Protein AF-A0A832ZHB4-F1 (afdb_monomer_lite)

Sequence (339 aa):
MVHEDFNKKLKKVKARSKITPSSRSKTIVVLVVFISIILISFVAYNIYQMEMTKRTQKLKEAKIAAINSIKQMFSSYPNDPYLSIYLTKIEGSDSVEKINKIVEEAASYIEFKKYKEDVINSIKNMYGEYFYESSYAQYIVYKIQKATSKEEVEEILKESNIEENIKMYYIEKIKNKIDPDKYYTIPIFKKKRLMKGIDIINYIKKLSLTELKNIIKELEPVSSNKVAIVVPASQCGKVPLKGSKVEIYNKKNTSEEPIQGVIDFSYLIVENIDYKEVTNISHILQEDSDISILNTTSYINYSLKGIPAVLYATAAGKLDYYQIIEKFGKYGEKFNKIT

pLDDT: mean 75.46, std 20.39, range [27.33, 97.94]

Foldseek 3Di:
DPPPPVVVVVVVVVVPPPPPDDPVNVVVVVVVVVVVVVVVVVVVVVVVVVVVVVQVVVLVVLLVVLLVLLCVLCVVPNPDPVSVVLNVQSVPDPHSVSSVVSSVVSNQVSVLVVVLVVVLVVLCVLLPPCCVVDPLNVVLNVQSVPDDDPVSNVVSVVPDPSQVSSLVVLLVVLLVVADQAFWWWFQDPNDTDIDGRVVVSVVSVPDGPVRSVRRVVRTGTDDDDDDDDDDDPVRDPDFDDFQDKDWAADPVDNPDGTDIDGDHDTFDDDDKDKDKDKDWDWDWDDDPHDIDIDIDIDIDIDICPPVPPDPPDDDDDDDPVVVCCVVVVCVVVPPPDDD

Radius of gyration: 57.52 Å; chains: 1; bounding box: 95×49×220 Å

Structure (mmCIF, N/CA/C/O backbone):
data_AF-A0A832ZHB4-F1
#
_entry.id   AF-A0A832ZHB4-F1
#
loop_
_atom_site.group_PDB
_atom_site.id
_atom_site.type_symbol
_atom_site.label_atom_id
_atom_site.label_alt_id
_atom_site.label_comp_id
_atom_site.label_asym_id
_atom_site.label_entity_id
_atom_site.label_seq_id
_atom_site.pdbx_PDB_ins_code
_atom_site.Cartn_x
_atom_site.Cartn_y
_atom_site.Cartn_z
_atom_site.occupancy
_atom_site.B_iso_or_equiv
_atom_site.auth_seq_id
_atom_site.auth_comp_id
_atom_site.auth_asym_id
_atom_site.auth_atom_id
_atom_site.pdbx_PDB_model_num
ATOM 1 N N . MET A 1 1 ? -14.544 -28.006 129.473 1.00 44.94 1 MET A N 1
ATOM 2 C CA . MET A 1 1 ? -15.743 -27.883 128.610 1.00 44.94 1 MET A CA 1
ATOM 3 C C . MET A 1 1 ? -15.557 -26.699 127.659 1.00 44.94 1 MET A C 1
ATOM 5 O O . MET A 1 1 ? -15.931 -25.596 128.014 1.00 44.94 1 MET A O 1
ATOM 9 N N . VAL A 1 2 ? -14.896 -26.877 126.505 1.00 46.50 2 VAL A N 1
ATOM 10 C CA . VAL A 1 2 ? -14.587 -25.766 125.561 1.00 46.50 2 VAL A CA 1
ATOM 11 C C . VAL A 1 2 ? -14.953 -26.104 124.098 1.00 46.50 2 VAL A C 1
ATOM 13 O O . VAL A 1 2 ? -14.858 -25.256 123.220 1.00 46.50 2 VAL A O 1
ATOM 16 N N . HIS A 1 3 ? -15.469 -27.305 123.803 1.00 48.78 3 HIS A N 1
ATOM 17 C CA . HIS A 1 3 ? -15.676 -27.746 122.412 1.00 48.78 3 HIS A CA 1
ATOM 18 C C . HIS A 1 3 ? -17.109 -27.672 121.851 1.00 48.78 3 HIS A C 1
ATOM 20 O O . HIS A 1 3 ? -17.272 -27.800 120.638 1.00 48.78 3 HIS A O 1
ATOM 26 N N . GLU A 1 4 ? -18.147 -27.413 122.653 1.00 49.19 4 GLU A N 1
ATOM 27 C CA . GLU A 1 4 ? -19.531 -27.416 122.135 1.00 49.19 4 GLU A CA 1
ATOM 28 C C . GLU A 1 4 ? -20.014 -26.071 121.567 1.00 49.19 4 GLU A C 1
ATOM 30 O O . GLU A 1 4 ? -20.884 -26.052 120.692 1.00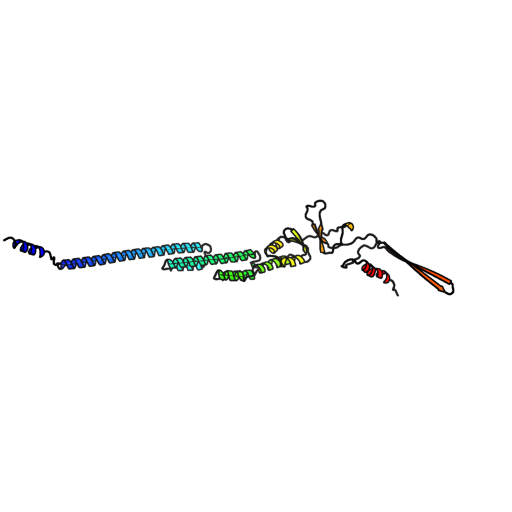 49.19 4 GLU A O 1
ATOM 35 N N . ASP A 1 5 ? -19.432 -24.944 121.986 1.00 50.88 5 ASP A N 1
ATOM 36 C CA . ASP A 1 5 ? -20.006 -23.626 121.677 1.00 50.88 5 ASP A CA 1
ATOM 37 C C . ASP A 1 5 ? -19.527 -23.039 120.329 1.00 50.88 5 ASP A C 1
ATOM 39 O O . ASP A 1 5 ? -20.240 -22.290 119.653 1.00 50.88 5 ASP A O 1
ATOM 43 N N . PHE A 1 6 ? -18.354 -23.467 119.843 1.00 50.75 6 PHE A N 1
ATOM 44 C CA . PHE A 1 6 ? -17.845 -23.062 118.523 1.00 50.75 6 PHE A CA 1
ATOM 45 C C . PHE A 1 6 ? -18.578 -23.754 117.363 1.00 50.75 6 PHE A C 1
ATOM 47 O O . PHE A 1 6 ? -18.849 -23.136 116.329 1.00 50.75 6 PHE A O 1
ATOM 54 N N . ASN A 1 7 ? -18.973 -25.019 117.537 1.00 51.22 7 ASN A N 1
ATOM 55 C CA . ASN A 1 7 ? -19.583 -25.809 116.464 1.00 51.22 7 ASN A CA 1
ATOM 56 C C . ASN A 1 7 ? -21.047 -25.401 116.187 1.00 51.22 7 ASN A C 1
ATOM 58 O O . ASN A 1 7 ? -21.509 -25.449 115.042 1.00 51.22 7 ASN A O 1
ATOM 62 N N . LYS A 1 8 ? -21.774 -24.910 117.204 1.00 52.22 8 LYS A N 1
ATOM 63 C CA . LYS A 1 8 ? -23.133 -24.358 117.035 1.00 52.22 8 LYS A CA 1
ATOM 64 C C . LYS A 1 8 ? -23.143 -22.973 116.374 1.00 52.22 8 LYS A C 1
ATOM 66 O O . LYS A 1 8 ? -24.061 -22.689 115.602 1.00 52.22 8 LYS A O 1
ATOM 71 N N . LYS A 1 9 ? -22.121 -22.135 116.594 1.00 51.62 9 LYS A N 1
ATOM 72 C CA . LYS A 1 9 ? -21.986 -20.830 115.916 1.00 51.62 9 LYS A CA 1
ATOM 73 C C . LYS A 1 9 ? -21.582 -20.972 114.443 1.00 51.62 9 LYS A C 1
ATOM 75 O O . LYS A 1 9 ? -22.174 -20.308 113.595 1.00 51.62 9 LYS A O 1
ATOM 80 N N . LEU A 1 10 ? -20.690 -21.905 114.103 1.00 48.84 10 LEU A N 1
ATOM 81 C CA . LEU A 1 10 ? -20.282 -22.150 112.709 1.00 48.84 10 LEU A CA 1
ATOM 82 C C . LEU A 1 10 ? -21.401 -22.745 111.835 1.00 48.84 10 LEU A C 1
ATOM 84 O O . LEU A 1 10 ? -21.561 -22.331 110.683 1.00 48.84 10 LEU A O 1
ATOM 88 N N . LYS A 1 11 ? -22.245 -23.638 112.378 1.00 48.44 11 LYS A N 1
ATOM 89 C CA . LYS A 1 11 ? -23.427 -24.143 111.648 1.00 48.44 11 LYS A CA 1
ATOM 90 C C . LYS A 1 11 ? -24.483 -23.062 111.385 1.00 48.44 11 LYS A C 1
ATOM 92 O O . LYS A 1 11 ? -25.165 -23.129 110.365 1.00 48.44 11 LYS A O 1
ATOM 97 N N . LYS A 1 12 ? -24.597 -22.038 112.242 1.00 48.50 12 LYS A N 1
ATOM 98 C CA . LYS A 1 12 ? -25.553 -20.929 112.052 1.00 48.50 12 LYS A CA 1
ATOM 99 C C . LYS A 1 12 ? -25.107 -19.901 111.008 1.00 48.50 12 LYS A C 1
ATOM 101 O O . LYS A 1 12 ? -25.965 -19.297 110.370 1.00 48.50 12 LYS A O 1
ATOM 106 N N . VAL A 1 13 ? -23.800 -19.729 110.797 1.00 49.59 13 VAL A N 1
ATOM 107 C CA . VAL A 1 13 ? -23.274 -18.775 109.803 1.00 49.59 13 VAL A CA 1
ATOM 108 C C . VAL A 1 13 ? -23.238 -19.384 108.394 1.00 49.59 13 VAL A C 1
ATOM 110 O O . VAL A 1 13 ? -23.585 -18.704 107.433 1.00 49.59 13 VAL A O 1
ATOM 113 N N . LYS A 1 14 ? -22.947 -20.687 108.248 1.00 41.47 14 LYS A N 1
ATOM 114 C CA . LYS A 1 14 ? -22.967 -21.364 106.931 1.00 41.47 14 LYS A CA 1
ATOM 115 C C . LYS A 1 14 ? -24.370 -21.611 106.357 1.00 41.47 14 LYS A C 1
ATOM 117 O O . LYS A 1 14 ? -24.503 -21.809 105.154 1.00 41.47 14 LYS A O 1
ATOM 122 N N . ALA A 1 15 ? -25.417 -21.590 107.182 1.00 44.38 15 ALA A N 1
ATOM 123 C CA . ALA A 1 15 ? -26.790 -21.859 106.743 1.00 44.38 15 ALA A CA 1
ATOM 124 C C . ALA A 1 15 ? -27.561 -20.614 106.250 1.00 44.38 15 ALA A C 1
ATOM 126 O O . ALA A 1 15 ? -28.705 -20.747 105.823 1.00 44.38 15 ALA A O 1
ATOM 127 N N . ARG A 1 16 ? -26.971 -19.408 106.301 1.00 44.12 16 ARG A N 1
ATOM 128 C CA . ARG A 1 16 ? -27.689 -18.139 106.061 1.00 44.12 16 ARG A CA 1
ATOM 129 C C . ARG A 1 16 ? -27.349 -17.392 104.766 1.00 44.12 16 ARG A C 1
ATOM 131 O O . ARG A 1 16 ? -27.753 -16.244 104.628 1.00 44.12 16 ARG A O 1
ATOM 138 N N . SER A 1 17 ? -26.685 -18.022 103.797 1.00 43.88 17 SER A N 1
ATOM 139 C CA . SER A 1 17 ? -26.396 -17.389 102.494 1.00 43.88 17 SER A CA 1
ATOM 140 C C . SER A 1 17 ? -26.949 -18.126 101.271 1.00 43.88 17 SER A C 1
ATOM 142 O O . SER A 1 17 ? -26.559 -17.824 100.145 1.00 43.88 17 SER A O 1
ATOM 144 N N . LYS A 1 18 ? -27.916 -19.039 101.436 1.00 43.22 18 LYS A N 1
ATOM 145 C CA . LYS A 1 18 ? -28.774 -19.413 100.303 1.00 43.22 18 LYS A CA 1
ATOM 146 C C . LYS A 1 18 ? -29.799 -18.303 100.100 1.00 43.22 18 LYS A C 1
ATOM 148 O O . LYS A 1 18 ? -30.892 -18.348 100.652 1.00 43.22 18 LYS A O 1
ATOM 153 N N . ILE A 1 19 ? -29.414 -17.295 99.319 1.00 47.56 19 ILE A N 1
ATOM 154 C CA . ILE A 1 19 ? -30.358 -16.374 98.688 1.00 47.56 19 ILE A CA 1
ATOM 155 C C . ILE A 1 19 ? -31.202 -17.232 97.747 1.00 47.56 19 ILE A C 1
ATOM 157 O O . ILE A 1 19 ? -30.804 -17.546 96.627 1.00 47.56 19 ILE A O 1
ATOM 161 N N . THR A 1 20 ? -32.353 -17.685 98.230 1.00 43.75 20 THR A N 1
ATOM 162 C CA . THR A 1 20 ? -33.414 -18.177 97.363 1.00 43.75 20 THR A CA 1
ATOM 163 C C . THR A 1 20 ? -33.838 -16.994 96.498 1.00 43.75 20 THR A C 1
ATOM 165 O O . THR A 1 20 ? -34.225 -15.960 97.052 1.00 43.75 20 THR A O 1
ATOM 168 N N . PRO A 1 21 ? -33.742 -17.088 95.160 1.00 42.91 21 PRO A N 1
ATOM 169 C CA . PRO A 1 21 ? -34.181 -16.013 94.295 1.00 42.91 21 PRO A CA 1
ATOM 170 C C . PRO A 1 21 ? -35.679 -15.839 94.526 1.00 42.91 21 PRO A C 1
ATOM 172 O O . PRO A 1 21 ? -36.474 -16.725 94.209 1.00 42.91 21 PRO A O 1
ATOM 175 N N . SER A 1 22 ? -36.053 -14.707 95.122 1.00 48.81 22 SER A N 1
ATOM 176 C CA . SER A 1 22 ? -37.422 -14.204 95.086 1.00 48.81 22 SER A CA 1
ATOM 177 C C . SER A 1 22 ? -37.925 -14.314 93.645 1.00 48.81 22 SER A C 1
ATOM 179 O O . SER A 1 22 ? -37.167 -14.064 92.707 1.00 48.81 22 SER A O 1
ATOM 181 N N . SER A 1 23 ? -39.188 -14.684 93.436 1.00 52.44 23 SER A N 1
ATOM 182 C CA . SER A 1 23 ? -39.789 -14.782 92.098 1.00 52.44 23 SER A CA 1
ATOM 183 C C . SER A 1 23 ? -39.602 -13.507 91.255 1.00 52.44 23 SER A C 1
ATOM 185 O O . SER A 1 23 ? -39.594 -13.610 90.030 1.00 52.44 23 SER A O 1
ATOM 187 N N . ARG A 1 24 ? -39.343 -12.348 91.895 1.00 52.75 24 ARG A N 1
ATOM 188 C CA . ARG A 1 24 ? -38.903 -11.081 91.276 1.00 52.75 24 ARG A CA 1
ATOM 189 C C . ARG A 1 24 ? -37.505 -11.119 90.638 1.00 52.75 24 ARG A C 1
ATOM 191 O O . ARG A 1 24 ? -37.299 -10.458 89.629 1.00 52.75 24 ARG A O 1
ATOM 198 N N . SER A 1 25 ? -36.527 -11.856 91.173 1.00 56.56 25 SER A N 1
ATOM 199 C CA . SER A 1 25 ? -35.156 -11.860 90.628 1.00 56.56 25 SER A CA 1
ATOM 200 C C . SER A 1 25 ? -35.030 -12.716 89.366 1.00 56.56 25 SER A C 1
ATOM 202 O O . SER A 1 25 ? -34.275 -12.357 88.469 1.00 56.56 25 SER A O 1
ATOM 204 N N . LYS A 1 26 ? -35.807 -13.804 89.245 1.00 58.22 26 LYS A N 1
ATOM 205 C CA . LYS A 1 26 ? -35.902 -14.573 87.990 1.00 58.22 26 LYS A CA 1
ATOM 206 C C . LYS A 1 26 ? -36.555 -13.752 86.877 1.00 58.22 26 LYS A C 1
ATOM 208 O O . LYS A 1 26 ? -36.085 -13.804 85.748 1.00 58.22 26 LYS A O 1
ATOM 213 N N . THR A 1 27 ? -37.582 -12.961 87.195 1.00 64.12 27 THR A N 1
ATOM 214 C CA . THR A 1 27 ? -38.208 -12.041 86.228 1.00 64.12 27 THR A CA 1
ATOM 215 C C . THR A 1 27 ? -37.242 -10.942 85.799 1.00 64.12 27 THR A C 1
ATOM 217 O O . THR A 1 27 ? -37.131 -10.691 84.608 1.00 64.12 27 THR A O 1
ATOM 220 N N . ILE A 1 28 ? -36.486 -10.346 86.728 1.00 71.31 28 ILE A N 1
ATOM 221 C CA . ILE A 1 28 ? -35.466 -9.333 86.403 1.00 71.31 28 ILE A CA 1
ATOM 222 C C . ILE A 1 28 ? -34.360 -9.919 85.514 1.00 71.31 28 ILE A C 1
ATOM 224 O O . ILE A 1 28 ? -33.991 -9.295 84.527 1.00 71.31 28 ILE A O 1
ATOM 228 N N . VAL A 1 29 ? -33.863 -11.126 85.804 1.00 73.31 29 VAL A N 1
ATOM 229 C CA . VAL A 1 29 ? -32.831 -11.778 84.976 1.00 73.31 29 VAL A CA 1
ATOM 230 C C . VAL A 1 29 ? -33.350 -12.079 83.567 1.00 73.31 29 VAL A C 1
ATOM 232 O O . VAL A 1 29 ? -32.659 -11.780 82.597 1.00 73.31 29 VAL A O 1
ATOM 235 N N . VAL A 1 30 ? -34.573 -12.601 83.430 1.00 75.88 30 VAL A N 1
ATOM 236 C CA . VAL A 1 30 ? -35.198 -12.834 82.114 1.00 75.88 30 VAL A CA 1
ATOM 237 C C . VAL A 1 30 ? -35.376 -11.521 81.349 1.00 75.88 30 VAL A C 1
ATOM 239 O O . VAL A 1 30 ? -35.093 -11.471 80.159 1.00 75.88 30 VAL A O 1
ATOM 242 N N . LEU A 1 31 ? -35.777 -10.446 82.029 1.00 77.88 31 LEU A N 1
ATOM 243 C CA . LEU A 1 31 ? -35.992 -9.130 81.428 1.00 77.88 31 LEU A CA 1
ATOM 244 C C . LEU A 1 31 ? -34.667 -8.488 80.976 1.00 77.88 31 LEU A C 1
ATOM 246 O O . LEU A 1 31 ? -34.602 -7.932 79.886 1.00 77.88 31 LEU A O 1
ATOM 250 N N . VAL A 1 32 ? -33.586 -8.649 81.746 1.00 78.75 32 VAL A N 1
ATOM 251 C CA . VAL A 1 32 ? -32.230 -8.217 81.357 1.00 78.75 32 VAL A CA 1
ATOM 252 C C . VAL A 1 32 ? -31.713 -9.004 80.150 1.00 78.75 32 VAL A C 1
ATOM 254 O O . VAL A 1 32 ? -31.146 -8.402 79.242 1.00 78.75 32 VAL A O 1
ATOM 257 N N . VAL A 1 33 ? -31.942 -10.322 80.099 1.00 77.88 33 VAL A N 1
ATOM 258 C CA . VAL A 1 33 ? -31.592 -11.159 78.936 1.00 77.88 33 VAL A CA 1
ATOM 259 C C . VAL A 1 33 ? -32.413 -10.770 77.702 1.00 77.88 33 VAL A C 1
ATOM 261 O O . VAL A 1 33 ? -31.893 -10.720 76.593 1.00 77.88 33 VAL A O 1
ATOM 264 N N . PHE A 1 34 ? -33.691 -10.439 77.878 1.00 81.00 34 PHE A N 1
ATOM 265 C CA . PHE A 1 34 ? -34.544 -9.989 76.780 1.00 81.00 34 PHE A CA 1
ATOM 266 C C . PHE A 1 34 ? -34.086 -8.628 76.231 1.00 81.00 34 PHE A C 1
ATOM 268 O O . PHE A 1 34 ? -33.955 -8.454 75.021 1.00 81.00 34 PHE A O 1
ATOM 275 N N . ILE A 1 35 ? -33.758 -7.681 77.118 1.00 80.44 35 ILE A N 1
ATOM 276 C CA . ILE A 1 35 ? -33.207 -6.369 76.750 1.00 80.44 35 ILE A CA 1
ATOM 277 C C . ILE A 1 35 ? -31.852 -6.513 76.047 1.00 80.44 35 ILE A C 1
ATOM 279 O O . ILE A 1 35 ? -31.606 -5.820 75.060 1.00 80.44 35 ILE A O 1
ATOM 283 N N . SER A 1 36 ? -30.977 -7.412 76.506 1.00 76.25 36 SER A N 1
ATOM 284 C CA . SER A 1 36 ? -29.672 -7.617 75.871 1.00 76.25 36 SER A CA 1
ATOM 285 C C . SER A 1 36 ? -29.792 -8.245 74.479 1.00 76.25 36 SER A C 1
ATOM 287 O O . SER A 1 36 ? -29.095 -7.804 73.568 1.00 76.25 36 SER A O 1
ATOM 289 N N . ILE A 1 37 ? -30.722 -9.182 74.262 1.00 81.81 37 ILE A N 1
ATOM 290 C CA . ILE A 1 37 ? -31.016 -9.732 72.925 1.00 81.81 37 ILE A CA 1
ATOM 291 C C . ILE A 1 37 ? -31.550 -8.642 71.983 1.00 81.81 37 ILE A C 1
ATOM 293 O O . ILE A 1 37 ? -31.124 -8.570 70.827 1.00 81.81 37 ILE A O 1
ATOM 297 N N . ILE A 1 38 ? -32.436 -7.763 72.466 1.00 82.31 38 ILE A N 1
ATOM 298 C CA . ILE A 1 38 ? -32.952 -6.627 71.684 1.00 82.31 38 ILE A CA 1
ATOM 299 C C . ILE A 1 38 ? -31.817 -5.661 71.316 1.00 82.31 38 ILE A C 1
ATOM 301 O O . ILE A 1 38 ? -31.712 -5.259 70.159 1.00 82.31 38 ILE A O 1
ATOM 305 N N . LEU A 1 39 ? -30.930 -5.331 72.262 1.00 79.00 39 LEU A N 1
ATOM 306 C CA . LEU A 1 39 ? -29.769 -4.465 72.022 1.00 79.00 39 LEU A CA 1
ATOM 307 C C . LEU A 1 39 ? -28.797 -5.065 71.001 1.00 79.00 39 LEU A C 1
ATOM 309 O O . LEU A 1 39 ? -28.375 -4.364 70.084 1.00 79.00 39 LEU A O 1
ATOM 313 N N . ILE A 1 40 ? -28.474 -6.356 71.113 1.00 81.81 40 ILE A N 1
ATOM 314 C CA . ILE A 1 40 ? -27.601 -7.051 70.154 1.00 81.81 40 ILE A CA 1
ATOM 315 C C . ILE A 1 40 ? -28.241 -7.061 68.761 1.00 81.81 40 ILE A C 1
ATOM 317 O O . ILE A 1 40 ? -27.568 -6.761 67.777 1.00 81.81 40 ILE A O 1
ATOM 321 N N . SER A 1 41 ? -29.546 -7.334 68.676 1.00 80.31 41 SER A N 1
ATOM 322 C CA . SER A 1 41 ? -30.292 -7.327 67.410 1.00 80.31 41 SER A CA 1
ATOM 323 C C . SER A 1 41 ? -30.328 -5.932 66.776 1.00 80.31 41 SER A C 1
ATOM 325 O O . SER A 1 41 ? -30.154 -5.797 65.568 1.00 80.31 41 SER A O 1
ATOM 327 N N . PHE A 1 42 ? -30.486 -4.881 67.585 1.00 83.44 42 PHE A N 1
ATOM 328 C CA . PHE A 1 42 ? -30.461 -3.489 67.133 1.00 83.44 42 PHE A CA 1
ATOM 329 C C . PHE A 1 42 ? -29.074 -3.058 66.633 1.00 83.44 42 PHE A C 1
ATOM 331 O O . PHE A 1 42 ? -28.961 -2.427 65.582 1.00 83.44 42 PHE A O 1
ATOM 338 N N . VAL A 1 43 ? -28.004 -3.427 67.345 1.00 82.81 43 VAL A N 1
ATOM 339 C CA . VAL A 1 43 ? -26.621 -3.161 66.914 1.00 82.81 43 VAL A CA 1
ATOM 340 C C . VAL A 1 43 ? -26.306 -3.918 65.622 1.00 82.81 43 VAL A C 1
ATOM 342 O O . VAL A 1 43 ? -25.786 -3.316 64.684 1.00 82.81 43 VAL A O 1
ATOM 345 N N . ALA A 1 44 ? -26.682 -5.197 65.526 1.00 80.25 44 ALA A N 1
ATOM 346 C CA . ALA A 1 44 ? -26.510 -5.995 64.313 1.00 80.25 44 ALA A CA 1
ATOM 347 C C . ALA A 1 44 ? -27.270 -5.398 63.115 1.00 80.25 44 ALA A C 1
ATOM 349 O O . ALA A 1 44 ? -26.707 -5.282 62.027 1.00 80.25 44 ALA A O 1
ATOM 350 N N . TYR A 1 45 ? -28.512 -4.947 63.319 1.00 83.88 45 TYR A N 1
ATOM 351 C CA . TYR A 1 45 ? -29.307 -4.274 62.290 1.00 83.88 45 TYR A CA 1
ATOM 352 C C . TYR A 1 45 ? -28.666 -2.960 61.820 1.00 83.88 45 TYR A C 1
ATOM 354 O O . TYR A 1 45 ? -28.571 -2.723 60.618 1.00 83.88 45 TYR A O 1
ATOM 362 N N . ASN A 1 46 ? -28.167 -2.126 62.738 1.00 83.81 46 ASN A N 1
ATOM 363 C CA . ASN A 1 46 ? -27.498 -0.871 62.378 1.00 83.81 46 ASN A CA 1
ATOM 364 C C . ASN A 1 46 ? -26.175 -1.095 61.635 1.00 83.81 46 ASN A C 1
ATOM 366 O O . ASN A 1 46 ? -25.883 -0.367 60.687 1.00 83.81 46 ASN A O 1
ATOM 370 N N . ILE A 1 47 ? -25.389 -2.105 62.022 1.00 82.19 47 ILE A N 1
ATOM 371 C CA . ILE A 1 47 ? -24.162 -2.484 61.304 1.00 82.19 47 ILE A CA 1
ATOM 372 C C . ILE A 1 47 ? -24.505 -2.962 59.888 1.00 82.19 47 ILE A C 1
ATOM 374 O O . ILE A 1 47 ? -23.897 -2.493 58.926 1.00 82.19 47 ILE A O 1
ATOM 378 N N . TYR A 1 48 ? -25.515 -3.828 59.750 1.00 85.06 48 TYR A N 1
ATOM 379 C CA . TYR A 1 48 ? -26.002 -4.299 58.453 1.00 85.06 48 TYR A CA 1
ATOM 380 C C . TYR A 1 48 ? -26.476 -3.142 57.564 1.00 85.06 48 TYR A C 1
ATOM 382 O O . TYR A 1 48 ? -26.065 -3.044 56.408 1.00 85.06 48 TYR A O 1
ATOM 390 N N . GLN A 1 49 ? -27.281 -2.227 58.111 1.00 79.81 49 GLN A N 1
ATOM 391 C CA . GLN A 1 49 ? -27.747 -1.049 57.383 1.00 79.81 49 GLN A CA 1
ATOM 392 C C . GLN A 1 49 ? -26.578 -0.167 56.952 1.00 79.81 49 GLN A C 1
ATOM 394 O O . GLN A 1 49 ? -26.482 0.161 55.776 1.00 79.81 49 GLN A O 1
ATOM 399 N N . MET A 1 50 ? -25.634 0.141 57.848 1.00 80.88 50 MET A N 1
ATOM 400 C CA . MET A 1 50 ? -24.447 0.934 57.513 1.00 80.88 50 MET A CA 1
ATOM 401 C C . MET A 1 50 ? -23.629 0.303 56.376 1.00 80.88 50 MET A C 1
ATOM 403 O O . MET A 1 50 ? -23.129 1.014 55.499 1.00 80.88 50 MET A O 1
ATOM 407 N N . GLU A 1 51 ? -23.480 -1.022 56.365 1.00 82.00 51 GLU A N 1
ATOM 408 C CA . GLU A 1 51 ? -22.775 -1.722 55.294 1.00 82.00 51 GLU A CA 1
ATOM 409 C C . GLU A 1 51 ? -23.551 -1.691 53.968 1.00 82.00 51 GLU A C 1
ATOM 411 O O . GLU A 1 51 ? -22.953 -1.445 52.917 1.00 82.00 51 GLU A O 1
ATOM 416 N N . MET A 1 52 ? -24.877 -1.835 54.007 1.00 80.50 52 MET A N 1
ATOM 417 C CA . MET A 1 52 ? -25.738 -1.702 52.828 1.00 80.50 52 MET A CA 1
ATOM 418 C C . MET A 1 52 ? -25.704 -0.284 52.243 1.00 80.50 52 MET A C 1
ATOM 420 O O . MET A 1 52 ? -25.592 -0.131 51.022 1.00 80.50 52 MET A O 1
ATOM 424 N N . THR A 1 53 ? -25.704 0.761 53.076 1.00 82.25 53 THR A N 1
ATOM 425 C CA . THR A 1 53 ? -25.568 2.151 52.609 1.00 82.25 53 THR A CA 1
ATOM 426 C C . THR A 1 53 ? -24.208 2.378 51.956 1.00 82.25 53 THR A C 1
ATOM 428 O O . THR A 1 53 ? -24.143 2.935 50.860 1.00 82.25 53 THR A O 1
ATOM 431 N N . LYS A 1 54 ? -23.120 1.876 52.566 1.00 85.56 54 LYS A N 1
ATOM 432 C CA . LYS A 1 54 ? -21.765 1.947 51.990 1.00 85.56 54 LYS A CA 1
ATOM 433 C C . LYS A 1 54 ? -21.675 1.230 50.643 1.00 85.56 54 LYS A C 1
ATOM 435 O O . LYS A 1 54 ? -21.098 1.778 49.709 1.00 85.56 54 LYS A O 1
ATOM 440 N N . ARG A 1 55 ? -22.244 0.026 50.518 1.00 82.19 55 ARG A N 1
ATOM 441 C CA . ARG A 1 55 ? -22.276 -0.727 49.249 1.00 82.19 55 ARG A CA 1
ATOM 442 C C . ARG A 1 55 ? -23.059 0.017 48.171 1.00 82.19 55 ARG A C 1
ATOM 444 O O . ARG A 1 55 ? -22.575 0.157 47.052 1.00 82.19 55 ARG A O 1
ATOM 451 N N . THR A 1 56 ? -24.222 0.558 48.526 1.00 86.56 56 THR A N 1
ATOM 452 C CA . THR A 1 56 ? -25.060 1.347 47.612 1.00 86.56 56 THR A CA 1
ATOM 453 C C . THR A 1 56 ? -24.339 2.607 47.137 1.00 86.56 56 THR A C 1
ATOM 455 O O . THR A 1 56 ? -24.389 2.946 45.956 1.00 86.56 56 THR A O 1
ATOM 458 N N . GLN A 1 57 ? -23.635 3.294 48.039 1.00 89.25 57 GLN A N 1
ATOM 459 C CA . GLN A 1 57 ? -22.862 4.482 47.698 1.00 89.25 57 GLN A CA 1
ATOM 460 C C . GLN A 1 57 ? -21.666 4.152 46.799 1.00 89.25 57 GLN A C 1
ATOM 462 O O . GLN A 1 57 ? -21.516 4.782 45.755 1.00 89.25 57 GLN A O 1
ATOM 467 N N . LYS A 1 58 ? -20.896 3.104 47.121 1.00 90.62 58 LYS A N 1
ATOM 468 C CA . LYS A 1 58 ? -19.811 2.611 46.256 1.00 90.62 58 LYS A CA 1
ATOM 469 C C . LYS A 1 58 ? -20.303 2.269 44.851 1.00 90.62 58 LYS A C 1
ATOM 471 O O . LYS A 1 58 ? -19.649 2.619 43.876 1.00 90.62 58 LYS A O 1
ATOM 476 N N . LEU A 1 59 ? -21.462 1.618 44.734 1.00 91.69 59 LEU A N 1
ATOM 477 C CA . LEU A 1 59 ? -22.053 1.298 43.435 1.00 91.69 59 LEU A CA 1
ATOM 478 C C . LEU A 1 59 ? -22.432 2.567 42.656 1.00 91.69 59 LEU A C 1
ATOM 480 O O . LEU A 1 59 ? -22.164 2.647 41.461 1.00 91.69 59 LEU A O 1
ATOM 484 N N . LYS A 1 60 ? -23.022 3.574 43.315 1.00 92.75 60 LYS A N 1
ATOM 485 C CA . LYS A 1 60 ? -23.350 4.865 42.682 1.00 92.75 60 LYS A CA 1
ATOM 486 C C . LYS A 1 60 ? -22.101 5.595 42.185 1.00 92.75 60 LYS A C 1
ATOM 488 O O . LYS A 1 60 ? -22.085 6.056 41.047 1.00 92.75 60 LYS A O 1
ATOM 493 N N . GLU A 1 61 ? -21.061 5.670 43.009 1.00 93.75 61 GLU A N 1
ATOM 494 C CA . GLU A 1 61 ? -19.782 6.290 42.645 1.00 93.75 61 GLU A CA 1
ATOM 495 C C . GLU A 1 61 ? -19.121 5.550 41.473 1.00 93.75 61 GLU A C 1
ATOM 497 O O . GLU A 1 61 ? -18.708 6.185 40.502 1.00 93.75 61 GLU A O 1
ATOM 502 N N . ALA A 1 62 ? -19.118 4.211 41.501 1.00 93.75 62 ALA A N 1
ATOM 503 C CA . ALA A 1 62 ? -18.614 3.384 40.407 1.00 93.75 62 ALA A CA 1
ATOM 504 C C . ALA A 1 62 ? -19.377 3.625 39.094 1.00 93.75 62 ALA A C 1
ATOM 506 O O . ALA A 1 62 ? -18.751 3.743 38.043 1.00 93.75 62 ALA A O 1
ATOM 507 N N . LYS A 1 63 ? -20.711 3.766 39.138 1.00 96.38 63 LYS A N 1
ATOM 508 C CA . LYS A 1 63 ? -21.518 4.100 37.951 1.00 96.38 63 LYS A CA 1
ATOM 509 C C . LYS A 1 63 ? -21.133 5.453 37.359 1.00 96.38 63 LYS A C 1
ATOM 511 O O . LYS A 1 63 ? -20.925 5.541 36.154 1.00 96.38 63 LYS A O 1
ATOM 516 N N . ILE A 1 64 ? -21.009 6.494 38.186 1.00 95.38 64 ILE A N 1
ATOM 517 C CA . ILE A 1 64 ? -20.639 7.843 37.722 1.00 95.38 64 ILE A CA 1
ATOM 518 C C . ILE A 1 64 ? -19.243 7.828 37.089 1.00 95.38 64 ILE A C 1
ATOM 520 O O . ILE A 1 64 ? -19.058 8.348 35.987 1.00 95.38 64 ILE A O 1
ATOM 524 N N . ALA A 1 65 ? -18.272 7.200 37.757 1.00 95.50 65 ALA A N 1
ATOM 525 C CA . ALA A 1 65 ? -16.910 7.079 37.248 1.00 95.50 65 ALA A CA 1
ATOM 526 C C . ALA A 1 65 ? -16.865 6.311 35.918 1.00 95.50 65 ALA A C 1
ATOM 528 O O . ALA A 1 65 ? -16.243 6.773 34.961 1.00 95.50 65 ALA A O 1
ATOM 529 N N . ALA A 1 66 ? -17.575 5.184 35.825 1.00 95.75 66 ALA A N 1
ATOM 530 C CA . ALA A 1 66 ? -17.653 4.384 34.609 1.00 95.75 66 ALA A CA 1
ATOM 531 C C . ALA A 1 66 ? -18.326 5.142 33.457 1.00 95.75 66 ALA A C 1
ATOM 533 O O . ALA A 1 66 ? -17.795 5.148 32.352 1.00 95.75 66 ALA A O 1
ATOM 534 N N . ILE A 1 67 ? -19.435 5.847 33.705 1.00 96.31 67 ILE A N 1
ATOM 535 C CA . ILE A 1 67 ? -20.108 6.682 32.695 1.00 96.31 67 ILE A CA 1
ATOM 536 C C . ILE A 1 67 ? -19.156 7.748 32.144 1.00 96.31 67 ILE A C 1
ATOM 538 O O . ILE A 1 67 ? -19.079 7.935 30.929 1.00 96.31 67 ILE A O 1
ATOM 542 N N . ASN A 1 68 ? -18.421 8.439 33.018 1.00 96.19 68 ASN A N 1
ATOM 543 C CA . ASN A 1 68 ? -17.457 9.453 32.593 1.00 96.19 68 ASN A CA 1
ATOM 544 C C . ASN A 1 68 ? -16.309 8.835 31.784 1.00 96.19 68 ASN A C 1
ATOM 546 O O . ASN A 1 68 ? -15.942 9.375 30.743 1.00 96.19 68 ASN A O 1
ATOM 550 N N . SER A 1 69 ? -15.805 7.677 32.217 1.00 95.62 69 SER A N 1
ATOM 551 C CA . SER A 1 69 ? -14.770 6.921 31.506 1.00 95.62 69 SER A CA 1
ATOM 552 C C . SER A 1 69 ? -15.231 6.498 30.105 1.00 95.62 69 SER A C 1
ATOM 554 O O . SER A 1 69 ? -14.553 6.786 29.122 1.00 95.62 69 SER A O 1
ATOM 556 N N . ILE A 1 70 ? -16.434 5.926 29.975 1.00 96.06 70 ILE A N 1
ATOM 557 C CA . ILE A 1 70 ? -17.029 5.562 28.679 1.00 96.06 70 ILE A CA 1
ATOM 558 C C . ILE A 1 70 ? -17.176 6.790 27.776 1.00 96.06 70 ILE A C 1
ATOM 560 O O . ILE A 1 70 ? -16.756 6.760 26.622 1.00 96.06 70 ILE A O 1
ATOM 564 N N . LYS A 1 71 ? -17.715 7.903 28.287 1.00 94.75 71 LYS A N 1
ATOM 565 C CA . LYS A 1 71 ? -17.834 9.144 27.502 1.00 94.75 71 LYS A CA 1
ATOM 566 C C . LYS A 1 71 ? -16.476 9.646 27.012 1.00 94.75 71 LYS A C 1
ATOM 568 O O . LYS A 1 71 ? -16.373 10.117 25.884 1.00 94.75 71 LYS A O 1
ATOM 573 N N . GLN A 1 72 ? -15.436 9.521 27.835 1.00 95.44 72 GLN A N 1
ATOM 574 C CA . GLN A 1 72 ? -14.077 9.887 27.454 1.00 95.44 72 GLN A CA 1
ATOM 575 C C . GLN A 1 72 ? -13.511 8.954 26.371 1.00 95.44 72 GLN A C 1
ATOM 577 O O . GLN A 1 72 ? -12.956 9.446 25.389 1.00 95.44 72 GLN A O 1
ATOM 582 N N . MET A 1 73 ? -13.691 7.634 26.496 1.00 95.31 73 MET A N 1
ATOM 583 C CA . MET A 1 73 ? -13.262 6.650 25.487 1.00 95.31 73 MET A CA 1
ATOM 584 C C . MET A 1 73 ? -13.918 6.900 24.122 1.00 95.31 73 MET A C 1
ATOM 586 O O . MET A 1 73 ? -13.267 6.801 23.087 1.00 95.31 73 MET A O 1
ATOM 590 N N . PHE A 1 74 ? -15.196 7.282 24.121 1.00 96.69 74 PHE A N 1
ATOM 591 C CA . PHE A 1 74 ? -15.967 7.585 22.915 1.00 96.69 74 PHE A CA 1
ATOM 592 C C . PHE A 1 74 ? -15.837 9.042 22.448 1.00 96.69 74 PHE A C 1
ATOM 594 O O . PHE A 1 74 ? -16.526 9.440 21.513 1.00 96.69 74 PHE A O 1
ATOM 601 N N . SER A 1 75 ? -14.955 9.851 23.040 1.00 95.06 75 SER A N 1
ATOM 602 C CA . SER A 1 75 ? -14.807 11.268 22.666 1.00 95.06 75 SER A CA 1
ATOM 603 C C . SER A 1 75 ? -14.445 11.473 21.188 1.00 95.06 75 SER A C 1
ATOM 605 O O . SER A 1 75 ? -14.906 12.432 20.574 1.00 95.06 75 SER A O 1
ATOM 607 N N . SER A 1 76 ? -13.685 10.548 20.591 1.00 92.81 76 SER A N 1
ATOM 608 C CA . SER A 1 76 ? -13.380 10.538 19.151 1.00 92.81 76 SER A CA 1
ATOM 609 C C . SER A 1 76 ? -14.524 9.999 18.280 1.00 92.81 76 SER A C 1
ATOM 611 O O . SER A 1 76 ? -14.510 10.185 17.067 1.00 92.81 76 SER A O 1
ATOM 613 N N . TYR A 1 77 ? -15.530 9.363 18.887 1.00 93.88 77 TYR A N 1
ATOM 614 C CA . TYR A 1 77 ? -16.666 8.722 18.221 1.00 93.88 77 TYR A CA 1
ATOM 615 C C . TYR A 1 77 ? -18.001 9.071 18.911 1.00 93.88 77 TYR A C 1
ATOM 617 O O . TYR A 1 77 ? -18.743 8.171 19.314 1.00 93.88 77 TYR A O 1
ATOM 625 N N . PRO A 1 78 ? -18.348 10.366 19.052 1.00 90.88 78 PRO A N 1
ATOM 626 C CA . PRO A 1 78 ? -19.476 10.794 19.885 1.00 90.88 78 PRO A CA 1
ATOM 627 C C . PRO A 1 78 ? -20.842 10.307 19.376 1.00 90.88 78 PRO A C 1
ATOM 629 O O . PRO A 1 78 ? -21.782 10.193 20.156 1.00 90.88 78 PRO A O 1
ATOM 632 N N . ASN A 1 79 ? -20.945 9.995 18.081 1.00 92.69 79 ASN A N 1
ATOM 633 C CA . ASN A 1 79 ? -22.175 9.534 17.428 1.00 92.69 79 ASN A CA 1
ATOM 634 C C . ASN A 1 79 ? -22.237 8.004 17.265 1.00 92.69 79 ASN A C 1
ATOM 636 O O . ASN A 1 79 ? -23.078 7.501 16.521 1.00 92.69 79 ASN A O 1
ATOM 640 N N . ASP A 1 80 ? -21.327 7.252 17.890 1.00 93.44 80 ASP A N 1
ATOM 641 C CA . ASP A 1 80 ? -21.332 5.793 17.801 1.00 93.44 80 ASP A CA 1
ATOM 642 C C . ASP A 1 80 ? -22.537 5.199 18.561 1.00 93.44 80 ASP A C 1
ATOM 644 O O . ASP A 1 80 ? -22.718 5.499 19.745 1.00 93.44 80 ASP A O 1
ATOM 648 N N . PRO A 1 81 ? -23.357 4.337 17.933 1.00 93.25 81 PRO A N 1
ATOM 649 C CA . PRO A 1 81 ? -24.531 3.757 18.582 1.00 93.25 81 PRO A CA 1
ATOM 650 C C . PRO A 1 81 ? -24.189 2.866 19.786 1.00 93.25 81 PRO A C 1
ATOM 652 O O . PRO A 1 81 ? -25.028 2.699 20.667 1.00 93.25 81 PRO A O 1
ATOM 655 N N . TYR A 1 82 ? -22.974 2.315 19.878 1.00 94.75 82 TYR A N 1
ATOM 656 C CA . TYR A 1 82 ? -22.566 1.515 21.034 1.00 94.75 82 TYR A CA 1
ATOM 657 C C . TYR A 1 82 ? -22.350 2.354 22.295 1.00 94.75 82 TYR A C 1
ATOM 659 O O . TYR A 1 82 ? -22.456 1.810 23.395 1.00 94.75 82 TYR A O 1
ATOM 667 N N . LEU A 1 83 ? -22.127 3.668 22.171 1.00 95.94 83 LEU A N 1
ATOM 668 C CA . LEU A 1 83 ? -22.010 4.559 23.326 1.00 95.94 83 LEU A CA 1
ATOM 669 C C . LEU A 1 83 ? -23.260 4.470 24.210 1.00 95.94 83 LEU A C 1
ATOM 671 O O . LEU A 1 83 ? -23.154 4.214 25.408 1.00 95.94 83 LEU A O 1
ATOM 675 N N . SER A 1 84 ? -24.449 4.628 23.622 1.00 94.38 84 SER A N 1
ATOM 676 C CA . SER A 1 84 ? -25.707 4.557 24.374 1.00 94.38 84 SER A CA 1
ATOM 677 C C . SER A 1 84 ? -25.926 3.170 24.981 1.00 94.38 84 SER A C 1
ATOM 679 O O . SER A 1 84 ? -26.321 3.071 26.140 1.00 94.38 84 SER A O 1
ATOM 681 N N . ILE A 1 85 ? -25.576 2.104 24.252 1.00 96.12 85 ILE A N 1
ATOM 682 C CA . ILE A 1 85 ? -25.672 0.717 24.729 1.00 96.12 85 ILE A CA 1
ATOM 683 C C . ILE A 1 85 ? -24.831 0.513 25.997 1.00 96.12 85 ILE A C 1
ATOM 685 O O . ILE A 1 85 ? -25.326 -0.042 26.980 1.00 96.12 85 ILE A O 1
ATOM 689 N N . TYR A 1 86 ? -23.572 0.959 26.005 1.00 97.25 86 TYR A N 1
ATOM 690 C CA . TYR A 1 86 ? -22.700 0.819 27.174 1.00 97.25 86 TYR A CA 1
ATOM 691 C C . TYR A 1 86 ? -23.177 1.662 28.361 1.00 97.25 86 TYR A C 1
ATOM 693 O O . TYR A 1 86 ? -23.161 1.175 29.492 1.00 97.25 86 TYR A O 1
ATOM 701 N N . LEU A 1 87 ? -23.670 2.882 28.117 1.00 95.75 87 LEU A N 1
ATOM 702 C CA . LEU A 1 87 ? -24.236 3.733 29.168 1.00 95.75 87 LEU A CA 1
ATOM 703 C C . LEU A 1 87 ? -25.453 3.075 29.834 1.00 95.75 87 LEU A C 1
ATOM 705 O O . LEU A 1 87 ? -25.479 2.947 31.058 1.00 95.75 87 LEU A O 1
ATOM 709 N N . THR A 1 88 ? -26.403 2.559 29.049 1.00 96.06 88 THR A N 1
ATOM 710 C CA . THR A 1 88 ? -27.580 1.854 29.581 1.00 96.06 88 THR A CA 1
ATOM 711 C C . THR A 1 88 ? -27.193 0.585 30.348 1.00 96.06 88 THR A C 1
ATOM 713 O O . THR A 1 88 ? -27.759 0.310 31.407 1.00 96.06 88 THR A O 1
ATOM 716 N N . LYS A 1 89 ? -26.193 -0.175 29.874 1.00 96.44 89 LYS A N 1
ATOM 717 C CA . LYS A 1 89 ? -25.670 -1.348 30.600 1.00 96.44 89 LYS A CA 1
ATOM 718 C C . LYS A 1 89 ? -25.089 -0.969 31.971 1.00 96.44 89 LYS A C 1
ATOM 720 O O . LYS A 1 89 ? -25.317 -1.691 32.939 1.00 96.44 89 LYS A O 1
ATOM 725 N N . ILE A 1 90 ? -24.368 0.152 32.076 1.00 95.75 90 ILE A N 1
ATOM 726 C CA . ILE A 1 90 ? -23.814 0.638 33.354 1.00 95.75 90 ILE A CA 1
ATOM 727 C C . ILE A 1 90 ? -24.933 1.088 34.297 1.00 95.75 90 ILE A C 1
ATOM 729 O O . ILE A 1 90 ? -24.937 0.721 35.476 1.00 95.75 90 ILE A O 1
ATOM 733 N N . GLU A 1 91 ? -25.901 1.853 33.789 1.00 93.00 91 GLU A N 1
ATOM 734 C CA . GLU A 1 91 ? -27.047 2.329 34.570 1.00 93.00 91 GLU A CA 1
ATOM 735 C C . GLU A 1 91 ? -27.870 1.167 35.140 1.00 93.00 91 GLU A C 1
ATOM 737 O O . GLU A 1 91 ? -28.223 1.192 36.323 1.00 93.00 91 GLU A O 1
ATOM 742 N N . GLY A 1 92 ? -28.087 0.117 34.343 1.00 93.06 92 GLY A N 1
ATOM 743 C CA . GLY A 1 92 ? -28.796 -1.103 34.739 1.00 93.06 92 GLY A CA 1
ATOM 744 C C . GLY A 1 92 ? -27.990 -2.097 35.587 1.00 93.06 92 GLY A C 1
ATOM 745 O O . GLY A 1 92 ? -28.559 -3.080 36.053 1.00 93.06 92 GLY A O 1
ATOM 746 N N . SER A 1 93 ? -26.689 -1.875 35.810 1.00 94.31 93 SER A N 1
ATOM 747 C CA . SER A 1 93 ? -25.844 -2.817 36.558 1.00 94.31 93 SER A CA 1
ATOM 748 C C . SER A 1 93 ? -26.136 -2.814 38.067 1.00 94.31 93 SER A C 1
ATOM 750 O O . SER A 1 93 ? -26.366 -1.763 38.672 1.00 94.31 93 SER A O 1
ATOM 752 N N . ASP A 1 94 ? -26.079 -3.988 38.694 1.00 92.75 94 ASP A N 1
ATOM 753 C CA . ASP A 1 94 ? -26.311 -4.232 40.126 1.00 92.75 94 ASP A CA 1
ATOM 754 C C . ASP A 1 94 ? -25.012 -4.437 40.934 1.00 92.75 94 ASP A C 1
ATOM 756 O O . ASP A 1 94 ? -25.053 -4.453 42.164 1.00 92.75 94 ASP A O 1
ATOM 760 N N . SER A 1 95 ? -23.857 -4.559 40.270 1.00 93.38 95 SER A N 1
ATOM 761 C CA . SER A 1 95 ? -22.563 -4.819 40.913 1.00 93.38 95 SER A CA 1
ATOM 762 C C . SER A 1 95 ? -21.417 -4.031 40.271 1.00 93.38 95 SER A C 1
ATOM 764 O O . SER A 1 95 ? -21.476 -3.651 39.097 1.00 93.38 95 SER A O 1
ATOM 766 N N . VAL A 1 96 ? -20.357 -3.791 41.051 1.00 91.81 96 VAL A N 1
ATOM 767 C CA . VAL A 1 96 ? -19.141 -3.102 40.585 1.00 91.81 96 VAL A CA 1
ATOM 768 C C . VAL A 1 96 ? -18.364 -3.981 39.603 1.00 91.81 96 VAL A C 1
ATOM 770 O O . VAL A 1 96 ? -17.857 -3.481 38.607 1.00 91.81 96 VAL A O 1
ATOM 773 N N . GLU A 1 97 ? -18.331 -5.295 39.818 1.00 93.31 97 GLU A N 1
ATOM 774 C CA . GLU A 1 97 ? -17.673 -6.252 38.923 1.00 93.31 97 GLU A CA 1
ATOM 775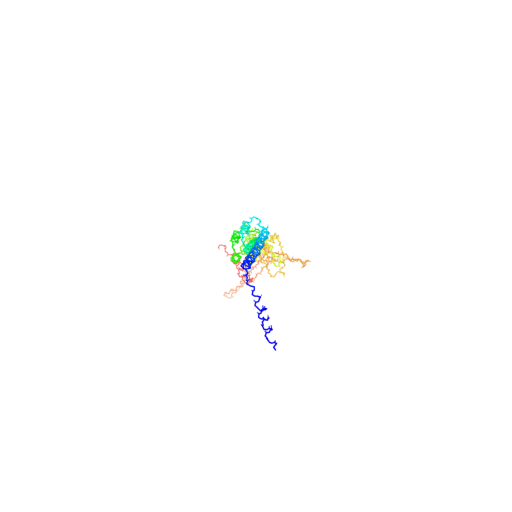 C C . GLU A 1 97 ? -18.301 -6.240 37.525 1.00 93.31 97 GLU A C 1
ATOM 777 O O . GLU A 1 97 ? -17.586 -6.204 36.524 1.00 93.31 97 GLU A O 1
ATOM 782 N N . LYS A 1 98 ? -19.639 -6.203 37.438 1.00 94.75 98 LYS A N 1
ATOM 783 C CA . LYS A 1 98 ? -20.338 -6.074 36.152 1.00 94.75 98 LYS A CA 1
ATOM 784 C C . LYS A 1 98 ? -20.040 -4.735 35.479 1.00 94.75 98 LYS A C 1
ATOM 786 O O . LYS A 1 98 ? -19.827 -4.716 34.271 1.00 94.75 98 LYS A O 1
ATOM 791 N N . ILE A 1 99 ? -19.985 -3.637 36.243 1.00 95.19 99 ILE A N 1
ATOM 792 C CA . ILE A 1 99 ? -19.603 -2.316 35.712 1.00 95.19 99 ILE A CA 1
ATOM 793 C C . ILE A 1 99 ? -18.197 -2.378 35.109 1.00 95.19 99 ILE A C 1
ATOM 795 O O . ILE A 1 99 ? -18.019 -1.959 33.970 1.00 95.19 99 ILE A O 1
ATOM 799 N N . ASN A 1 100 ? -17.225 -2.945 35.827 1.00 94.94 100 ASN A N 1
ATOM 800 C CA . ASN A 1 100 ? -15.849 -3.063 35.343 1.00 94.94 100 ASN A CA 1
ATOM 801 C C . ASN A 1 100 ? -15.772 -3.885 34.051 1.00 94.94 100 ASN A C 1
ATOM 803 O O . ASN A 1 100 ? -15.158 -3.436 33.088 1.00 94.94 100 ASN A O 1
ATOM 807 N N . LYS A 1 101 ? -16.485 -5.016 33.980 1.00 97.12 101 LYS A N 1
ATOM 808 C CA . LYS A 1 101 ? -16.556 -5.828 32.758 1.00 97.12 101 LYS A CA 1
ATOM 809 C C . LYS A 1 101 ? -17.135 -5.049 31.570 1.00 97.12 101 LYS A C 1
ATOM 811 O O . LYS A 1 101 ? -16.620 -5.144 30.463 1.00 97.12 101 LYS A O 1
ATOM 816 N N . ILE A 1 102 ? -18.181 -4.248 31.789 1.00 97.12 102 ILE A N 1
ATOM 817 C CA . ILE A 1 102 ? -18.767 -3.401 30.737 1.00 97.12 102 ILE A CA 1
ATOM 818 C C . ILE A 1 102 ? -17.754 -2.354 30.248 1.00 97.12 102 ILE A C 1
ATOM 820 O O . ILE A 1 102 ? -17.662 -2.104 29.047 1.00 97.12 102 ILE A O 1
ATOM 824 N N . VAL A 1 103 ? -16.989 -1.753 31.165 1.00 96.25 103 VAL A N 1
ATOM 825 C CA . VAL A 1 103 ? -15.933 -0.785 30.827 1.00 96.25 103 VAL A CA 1
ATOM 826 C C . VAL A 1 103 ? -14.811 -1.447 30.018 1.00 96.25 103 VAL A C 1
ATOM 828 O O . VAL A 1 103 ? -14.372 -0.879 29.022 1.00 96.25 103 VAL A O 1
ATOM 831 N N . GLU A 1 104 ? -14.387 -2.657 30.387 1.00 96.50 104 GLU A N 1
ATOM 832 C CA . GLU A 1 104 ? -13.384 -3.442 29.648 1.00 96.50 104 GLU A CA 1
ATOM 833 C C . GLU A 1 104 ? -13.862 -3.836 28.240 1.00 96.50 104 GLU A C 1
ATOM 835 O O . GLU A 1 104 ? -13.120 -3.697 27.263 1.00 96.50 104 GLU A O 1
ATOM 840 N N . GLU A 1 105 ? -15.118 -4.278 28.109 1.00 96.44 105 GLU A N 1
ATOM 841 C CA . GLU A 1 105 ? -15.743 -4.582 26.815 1.00 96.44 105 GLU A CA 1
ATOM 842 C C . GLU A 1 105 ? -15.774 -3.345 25.904 1.00 96.44 105 GLU A C 1
ATOM 844 O O . GLU A 1 105 ? -15.466 -3.435 24.714 1.00 96.44 105 GLU A O 1
ATOM 849 N N . ALA A 1 106 ? -16.124 -2.180 26.455 1.00 96.50 106 ALA A N 1
ATOM 850 C CA . ALA A 1 106 ? -16.159 -0.926 25.712 1.00 96.50 106 ALA A CA 1
ATOM 851 C C . ALA A 1 106 ? -14.765 -0.450 25.284 1.00 96.50 106 ALA A C 1
ATOM 853 O O . ALA A 1 106 ? -14.591 -0.005 24.148 1.00 96.50 106 ALA A O 1
ATOM 854 N N . ALA A 1 107 ? -13.767 -0.579 26.164 1.00 95.06 107 ALA A N 1
ATOM 855 C CA . ALA A 1 107 ? -12.379 -0.272 25.838 1.00 95.06 107 ALA A CA 1
ATOM 856 C C . ALA A 1 107 ? -11.879 -1.148 24.679 1.00 95.06 107 ALA A C 1
ATOM 858 O O . ALA A 1 107 ? -11.340 -0.626 23.703 1.00 95.06 107 ALA A O 1
ATOM 859 N N . SER A 1 108 ? -12.149 -2.456 24.740 1.00 95.94 108 SER A N 1
ATOM 860 C CA . SER A 1 108 ? -11.780 -3.416 23.690 1.00 95.94 108 SER A CA 1
ATOM 861 C C . SER A 1 108 ? -12.455 -3.096 22.351 1.00 95.94 108 SER A C 1
ATOM 863 O O . SER A 1 108 ? -11.817 -3.146 21.299 1.00 95.94 108 SER A O 1
ATOM 865 N N . TYR A 1 109 ? -13.736 -2.710 22.379 1.00 96.00 109 TYR A N 1
ATOM 866 C CA . TYR A 1 109 ? -14.471 -2.272 21.190 1.00 96.00 109 TYR A CA 1
ATOM 867 C C . TYR A 1 109 ? -13.842 -1.032 20.542 1.00 96.00 109 TYR A C 1
ATOM 869 O O . TYR A 1 109 ? -13.597 -1.025 19.334 1.00 96.00 109 TYR A O 1
ATOM 877 N N . ILE A 1 110 ? -13.557 0.008 21.334 1.00 95.81 110 ILE A N 1
ATOM 878 C CA . ILE A 1 110 ? -12.945 1.248 20.834 1.00 95.81 110 ILE A CA 1
ATOM 879 C C . ILE A 1 110 ? -11.547 0.987 20.279 1.00 95.81 110 ILE A C 1
ATOM 881 O O . ILE A 1 110 ? -11.209 1.491 19.207 1.00 95.81 110 ILE A O 1
ATOM 885 N N . GLU A 1 111 ? -10.747 0.175 20.968 1.00 95.38 111 GLU A N 1
ATOM 886 C CA . GLU A 1 111 ? -9.416 -0.197 20.501 1.00 95.38 111 GLU A CA 1
ATOM 887 C C . GLU A 1 111 ? -9.484 -0.911 19.145 1.00 95.38 111 GLU A C 1
ATOM 889 O O . GLU A 1 111 ? -8.760 -0.553 18.213 1.00 95.38 111 GLU A O 1
ATOM 894 N N . PHE A 1 112 ? -10.395 -1.877 18.995 1.00 96.50 112 PHE A N 1
ATOM 895 C CA . PHE A 1 112 ? -10.574 -2.581 17.730 1.00 96.50 112 PHE A CA 1
ATOM 896 C C . PHE A 1 112 ? -11.096 -1.663 16.616 1.00 96.50 112 PHE A C 1
ATOM 898 O O . PHE A 1 112 ? -10.633 -1.740 15.477 1.00 96.50 112 PHE A O 1
ATOM 905 N N . LYS A 1 113 ? -12.016 -0.746 16.932 1.00 95.81 113 LYS A N 1
ATOM 906 C CA . LYS A 1 113 ? -12.502 0.256 15.978 1.00 95.81 113 LYS A CA 1
ATOM 907 C C . LYS A 1 113 ? -11.368 1.142 15.462 1.00 95.81 113 LYS A C 1
ATOM 909 O O . LYS A 1 113 ? -11.231 1.295 14.249 1.00 95.81 113 LYS A O 1
ATOM 914 N N . LYS A 1 114 ? -10.536 1.664 16.364 1.00 95.75 114 LYS A N 1
ATOM 915 C CA . LYS A 1 114 ? -9.370 2.478 16.008 1.00 95.75 114 LYS A CA 1
ATOM 916 C C . LYS A 1 114 ? -8.387 1.695 15.139 1.00 95.75 114 LYS A C 1
ATOM 918 O O . LYS A 1 114 ? -7.957 2.190 14.104 1.00 95.75 114 LYS A O 1
ATOM 923 N N . TYR A 1 115 ? -8.108 0.445 15.506 1.00 97.19 115 TYR A N 1
ATOM 924 C CA . TYR A 1 115 ? -7.267 -0.443 14.706 1.00 97.19 115 TYR A CA 1
ATOM 925 C C . TYR A 1 115 ? -7.788 -0.598 13.267 1.00 97.19 115 TYR A C 1
ATOM 927 O O . TYR A 1 115 ? -7.019 -0.452 12.318 1.00 97.19 115 TYR A O 1
ATOM 935 N N . LYS A 1 116 ? -9.099 -0.812 13.077 1.00 97.19 116 LYS A N 1
ATOM 936 C CA . LYS A 1 116 ? -9.695 -0.874 11.731 1.00 97.19 116 LYS A CA 1
ATOM 937 C C . LYS A 1 116 ? -9.488 0.418 10.942 1.00 97.19 116 LYS A C 1
ATOM 939 O O . LYS A 1 116 ? -9.160 0.360 9.758 1.00 97.19 116 LYS A O 1
ATOM 944 N N . GLU A 1 117 ? -9.674 1.575 11.572 1.00 96.75 117 GLU A N 1
ATOM 945 C CA . GLU A 1 117 ? -9.458 2.875 10.925 1.00 96.75 117 GLU A CA 1
ATOM 946 C C . GLU A 1 117 ? -7.997 3.083 10.519 1.00 96.75 117 GLU A C 1
ATOM 948 O O . GLU A 1 117 ? -7.738 3.495 9.387 1.00 96.75 117 GLU A O 1
ATOM 953 N N . ASP A 1 118 ? -7.051 2.734 11.389 1.00 97.31 118 ASP A N 1
ATOM 954 C CA . ASP A 1 118 ? -5.616 2.832 11.116 1.00 97.31 118 ASP A CA 1
ATOM 955 C C . ASP A 1 118 ? -5.208 1.941 9.931 1.00 97.31 118 ASP A C 1
ATOM 957 O O . ASP A 1 118 ? -4.515 2.395 9.014 1.00 97.31 118 ASP A O 1
ATOM 961 N N . VAL A 1 119 ? -5.706 0.700 9.882 1.00 97.81 119 VAL A N 1
ATOM 962 C CA . VAL A 1 119 ? -5.474 -0.216 8.752 1.00 97.81 119 VAL A CA 1
ATOM 963 C C . VAL A 1 119 ? -6.076 0.344 7.460 1.00 97.81 119 VAL A C 1
ATOM 965 O O . VAL A 1 119 ? -5.394 0.399 6.435 1.00 97.81 119 VAL A O 1
ATOM 968 N N . ILE A 1 120 ? -7.327 0.813 7.485 1.00 97.94 120 ILE A N 1
ATOM 969 C CA . ILE A 1 120 ? -7.986 1.403 6.308 1.00 97.94 120 ILE A CA 1
ATOM 970 C C . ILE A 1 120 ? -7.216 2.632 5.809 1.00 97.94 120 ILE A C 1
ATOM 972 O O . ILE A 1 120 ? -7.030 2.798 4.602 1.00 97.94 120 ILE A O 1
ATOM 976 N N . ASN A 1 121 ? -6.742 3.487 6.715 1.00 97.81 121 ASN A N 1
ATOM 977 C CA . ASN A 1 121 ? -5.949 4.661 6.365 1.00 97.81 121 ASN A CA 1
ATOM 978 C C . ASN A 1 121 ? -4.588 4.274 5.776 1.00 97.81 121 ASN A C 1
ATOM 980 O O . ASN A 1 121 ? -4.156 4.885 4.800 1.00 97.81 121 ASN A O 1
ATOM 984 N N . SER A 1 122 ? -3.948 3.221 6.289 1.00 96.31 122 SER A N 1
ATOM 985 C CA . SER A 1 122 ? -2.734 2.658 5.690 1.00 96.31 122 SER A CA 1
ATOM 986 C C . SER A 1 122 ? -2.977 2.211 4.244 1.00 96.31 122 SER A C 1
ATOM 988 O O . SER A 1 122 ? -2.231 2.596 3.343 1.00 96.31 122 SER A O 1
ATOM 990 N N . ILE A 1 123 ? -4.082 1.501 3.979 1.00 95.75 123 ILE A N 1
ATOM 991 C CA . ILE A 1 123 ? -4.469 1.094 2.619 1.00 95.75 123 ILE A CA 1
ATOM 992 C C . ILE A 1 123 ? -4.683 2.315 1.721 1.00 95.75 123 ILE A C 1
ATOM 994 O O . ILE A 1 123 ? -4.096 2.387 0.641 1.00 95.75 123 ILE A O 1
ATOM 998 N N . LYS A 1 124 ? -5.454 3.311 2.172 1.00 96.00 124 LYS A N 1
ATOM 999 C CA . LYS A 1 124 ? -5.655 4.568 1.429 1.00 96.00 124 LYS A CA 1
ATOM 1000 C C . LYS A 1 124 ? -4.328 5.238 1.075 1.00 96.00 124 LYS A C 1
ATOM 1002 O O . LYS A 1 124 ? -4.129 5.630 -0.072 1.00 96.00 124 LYS A O 1
ATOM 1007 N N . ASN A 1 125 ? -3.397 5.306 2.024 1.00 94.06 125 ASN A N 1
ATOM 1008 C CA . ASN A 1 125 ? -2.081 5.907 1.819 1.00 94.06 125 ASN A CA 1
ATOM 1009 C C . ASN A 1 125 ? -1.214 5.113 0.829 1.00 94.06 125 ASN A C 1
ATOM 1011 O O . ASN A 1 125 ? -0.478 5.710 0.041 1.00 94.06 125 ASN A O 1
ATOM 1015 N N . MET A 1 126 ? -1.304 3.779 0.830 1.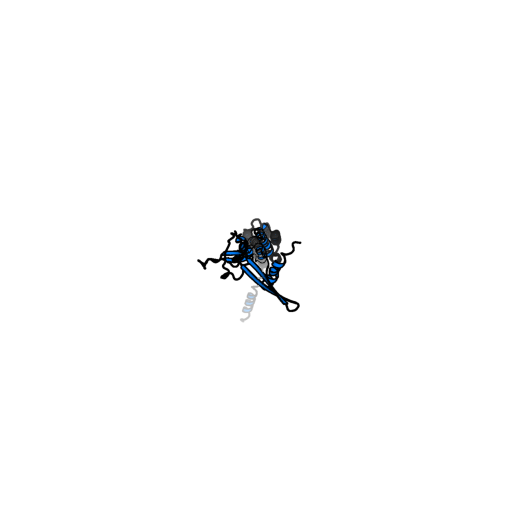00 91.19 126 MET A N 1
ATOM 1016 C CA . MET A 1 126 ? -0.573 2.937 -0.121 1.00 91.19 126 MET A CA 1
ATOM 1017 C C . MET A 1 126 ? -1.016 3.193 -1.570 1.00 91.19 126 MET A C 1
ATOM 1019 O O . MET A 1 126 ? -0.150 3.386 -2.436 1.00 91.19 126 MET A O 1
ATOM 1023 N N . TYR A 1 127 ? -2.335 3.252 -1.805 1.00 92.25 127 TYR A N 1
ATOM 1024 C CA . TYR A 1 127 ? -2.935 3.551 -3.114 1.00 92.25 127 TYR A CA 1
ATOM 1025 C C . TYR A 1 127 ? -2.776 5.020 -3.531 1.00 92.25 127 TYR A C 1
ATOM 1027 O O . TYR A 1 127 ? -2.606 5.304 -4.716 1.00 92.25 127 TYR A O 1
ATOM 1035 N N . GLY A 1 128 ? -2.822 5.961 -2.585 1.00 90.75 128 GLY A N 1
ATOM 1036 C CA . GLY A 1 128 ? -2.776 7.392 -2.875 1.00 90.75 128 GLY A CA 1
ATOM 1037 C C . GLY A 1 128 ? -3.959 7.838 -3.740 1.00 90.75 128 GLY A C 1
ATOM 1038 O O . GLY A 1 128 ? -5.113 7.559 -3.417 1.00 90.75 128 GLY A O 1
ATOM 1039 N N . GLU A 1 129 ? -3.671 8.515 -4.855 1.00 90.69 129 GLU A N 1
ATOM 1040 C CA . GLU A 1 129 ? -4.697 9.027 -5.780 1.00 90.69 129 GLU A CA 1
ATOM 1041 C C . GLU A 1 129 ? -5.574 7.919 -6.400 1.00 90.69 129 GLU A C 1
ATOM 1043 O O . GLU A 1 129 ? -6.741 8.165 -6.682 1.00 90.69 129 GLU A O 1
ATOM 1048 N N . TYR A 1 130 ? -5.074 6.681 -6.518 1.00 92.50 130 TYR A N 1
ATOM 1049 C CA . TYR A 1 130 ? -5.804 5.565 -7.147 1.00 92.50 130 TYR A CA 1
ATOM 1050 C C . TYR A 1 130 ? -6.770 4.834 -6.213 1.00 92.50 130 TYR A C 1
ATOM 1052 O O . TYR A 1 130 ? -7.391 3.850 -6.613 1.00 92.50 130 TYR A O 1
ATOM 1060 N N . PHE A 1 131 ? -6.891 5.254 -4.951 1.00 95.00 131 PHE A N 1
ATOM 1061 C CA . PHE A 1 131 ? -7.696 4.524 -3.971 1.00 95.00 131 PHE A CA 1
ATOM 1062 C C . PHE A 1 131 ? -9.161 4.389 -4.408 1.00 95.00 131 PHE A C 1
ATOM 1064 O O . PHE A 1 131 ? -9.734 3.302 -4.338 1.00 95.00 131 PHE A O 1
ATOM 1071 N N . TYR A 1 132 ? -9.758 5.484 -4.878 1.00 93.31 132 TYR A N 1
ATOM 1072 C CA . TYR A 1 132 ? -11.160 5.507 -5.298 1.00 93.31 132 TYR A CA 1
ATOM 1073 C C . TYR A 1 132 ? -11.392 4.862 -6.669 1.00 93.31 132 TYR A C 1
ATOM 1075 O O . TYR A 1 132 ? -12.506 4.437 -6.954 1.00 93.31 132 TYR A O 1
ATOM 1083 N N . GLU A 1 133 ? -10.347 4.747 -7.489 1.00 91.62 133 GLU A N 1
ATOM 1084 C CA . GLU A 1 133 ? -10.404 4.062 -8.785 1.00 91.62 133 GLU A CA 1
ATOM 1085 C C . GLU A 1 133 ? -10.330 2.535 -8.621 1.00 91.62 133 GLU A C 1
ATOM 1087 O O . GLU A 1 133 ? -10.867 1.792 -9.441 1.00 91.62 133 GLU A O 1
ATOM 1092 N N . SER A 1 134 ? -9.717 2.049 -7.533 1.00 94.50 134 SER A N 1
ATOM 1093 C CA . SER A 1 134 ? -9.561 0.616 -7.292 1.00 94.50 134 SER A CA 1
ATOM 1094 C C . SER A 1 134 ? -10.779 -0.025 -6.634 1.00 94.50 134 SER A C 1
ATOM 1096 O O . SER A 1 134 ? -10.953 0.015 -5.415 1.00 94.50 134 SER A O 1
ATOM 1098 N N . SER A 1 135 ? -11.576 -0.733 -7.440 1.00 94.31 135 SER A N 1
ATOM 1099 C CA . SER A 1 135 ? -12.662 -1.603 -6.958 1.00 94.31 135 SER A CA 1
ATOM 1100 C C . SER A 1 135 ? -12.167 -2.654 -5.959 1.00 94.31 135 SER A C 1
ATOM 1102 O O . SER A 1 135 ? -12.850 -2.962 -4.982 1.00 94.31 135 SER A O 1
ATOM 1104 N N . TYR A 1 136 ? -10.947 -3.155 -6.158 1.00 96.00 136 TYR A N 1
ATOM 1105 C CA . TYR A 1 136 ? -10.299 -4.088 -5.245 1.00 96.00 136 TYR A CA 1
ATOM 1106 C C . TYR A 1 136 ? -9.970 -3.432 -3.895 1.00 96.00 136 TYR A C 1
ATOM 1108 O O . TYR A 1 136 ? -10.266 -4.011 -2.851 1.00 96.00 136 TYR A O 1
ATOM 1116 N N . ALA A 1 137 ? -9.444 -2.202 -3.885 1.00 96.12 137 ALA A N 1
ATOM 1117 C CA . ALA A 1 137 ? -9.211 -1.459 -2.645 1.00 96.12 137 ALA A CA 1
ATOM 1118 C C . ALA A 1 137 ? -10.515 -1.228 -1.869 1.00 96.12 137 ALA A C 1
ATOM 1120 O O . ALA A 1 137 ? -10.561 -1.467 -0.661 1.00 96.12 137 ALA A O 1
ATOM 1121 N N . GLN A 1 138 ? -11.584 -0.823 -2.565 1.00 96.44 138 GLN A N 1
ATOM 1122 C CA . GLN A 1 138 ? -12.903 -0.632 -1.952 1.00 96.44 138 GLN A CA 1
ATOM 1123 C C . GLN A 1 138 ? -13.444 -1.938 -1.355 1.00 96.44 138 GLN A C 1
ATOM 1125 O O . GLN A 1 138 ? -13.961 -1.948 -0.238 1.00 96.44 138 GLN A O 1
ATOM 1130 N N . TYR A 1 139 ? -13.270 -3.056 -2.062 1.00 96.69 139 TYR A N 1
ATOM 1131 C CA . TYR A 1 139 ? -13.669 -4.379 -1.590 1.00 96.69 139 TYR A CA 1
ATOM 1132 C C . TYR A 1 139 ? -12.927 -4.808 -0.315 1.00 96.69 139 TYR A C 1
ATOM 1134 O O . TYR A 1 139 ? -13.557 -5.285 0.630 1.00 96.69 139 TYR A O 1
ATOM 1142 N N . ILE A 1 140 ? -11.607 -4.603 -0.254 1.00 97.44 140 ILE A N 1
ATOM 1143 C CA . ILE A 1 140 ? -10.815 -4.918 0.943 1.00 97.44 140 ILE A CA 1
ATOM 1144 C C . ILE A 1 140 ? -11.234 -4.038 2.126 1.00 97.44 140 ILE A C 1
ATOM 1146 O O . ILE A 1 140 ? -11.449 -4.552 3.222 1.00 97.44 140 ILE A O 1
ATOM 1150 N N . VAL A 1 141 ? -11.425 -2.731 1.913 1.00 97.62 141 VAL A N 1
ATOM 1151 C CA . VAL A 1 141 ? -11.904 -1.821 2.968 1.00 97.62 141 VAL A CA 1
ATOM 1152 C C . VAL A 1 141 ? -13.267 -2.258 3.497 1.00 97.62 141 VAL A C 1
ATOM 1154 O O . VAL A 1 141 ? -13.466 -2.299 4.709 1.00 97.62 141 VAL A O 1
ATOM 1157 N N . TYR A 1 142 ? -14.184 -2.642 2.612 1.00 97.38 142 TYR A N 1
ATOM 1158 C CA . TYR A 1 142 ? -15.489 -3.158 3.005 1.00 97.38 142 TYR A CA 1
ATOM 1159 C C . TYR A 1 142 ? -15.387 -4.435 3.856 1.00 97.38 142 TYR A C 1
ATOM 1161 O O . TYR A 1 142 ? -16.071 -4.542 4.877 1.00 97.38 142 TYR A O 1
ATOM 1169 N N . LYS A 1 143 ? -14.509 -5.382 3.490 1.00 97.75 143 LYS A N 1
ATOM 1170 C CA . LYS A 1 143 ? -14.249 -6.573 4.315 1.00 97.75 143 LYS A CA 1
ATOM 1171 C C . LYS A 1 143 ? -13.735 -6.198 5.704 1.00 97.75 143 LYS A C 1
ATOM 1173 O O . LYS A 1 143 ? -14.277 -6.672 6.694 1.00 97.75 143 LYS A O 1
ATOM 1178 N N . ILE A 1 144 ? -12.753 -5.299 5.782 1.00 97.81 144 ILE A N 1
ATOM 1179 C CA . ILE A 1 144 ? -12.179 -4.846 7.058 1.00 97.81 144 ILE A CA 1
ATOM 1180 C C . ILE A 1 144 ? -13.243 -4.165 7.921 1.00 97.81 144 ILE A C 1
ATOM 1182 O O . ILE A 1 144 ? -13.330 -4.435 9.113 1.00 97.81 144 ILE A O 1
ATOM 1186 N N . GLN A 1 145 ? -14.100 -3.321 7.340 1.00 96.12 145 GLN A N 1
ATOM 1187 C CA . GLN A 1 145 ? -15.191 -2.675 8.078 1.00 96.12 145 GLN A CA 1
ATOM 1188 C C . GLN A 1 145 ? -16.135 -3.695 8.725 1.00 96.12 145 GLN A C 1
ATOM 1190 O O . GLN A 1 145 ? -16.549 -3.489 9.872 1.00 96.12 145 GLN A O 1
ATOM 1195 N N . LYS A 1 146 ? -16.428 -4.791 8.012 1.00 96.50 146 LYS A N 1
ATOM 1196 C CA . LYS A 1 146 ? -17.282 -5.892 8.477 1.00 96.50 146 LYS A CA 1
ATOM 1197 C C . LYS A 1 146 ? -16.608 -6.863 9.442 1.00 96.50 146 LYS A C 1
ATOM 1199 O O . LYS A 1 146 ? -17.333 -7.569 10.137 1.00 96.50 146 LYS A O 1
ATOM 1204 N N . ALA A 1 147 ? -15.280 -6.866 9.513 1.00 97.06 147 ALA A N 1
ATOM 1205 C CA . ALA A 1 147 ? -14.546 -7.754 10.396 1.00 97.06 147 ALA A CA 1
ATOM 1206 C C . ALA A 1 147 ? -14.915 -7.532 11.871 1.00 97.06 147 ALA A C 1
ATOM 1208 O O . ALA A 1 147 ? -15.115 -6.394 12.337 1.00 97.06 147 ALA A O 1
ATOM 1209 N N . THR A 1 148 ? -14.988 -8.649 12.585 1.00 94.75 148 THR A N 1
ATOM 1210 C CA . THR A 1 148 ? -15.435 -8.771 13.974 1.00 94.75 148 THR A CA 1
ATOM 1211 C C . THR A 1 148 ? -14.285 -8.909 14.966 1.00 94.75 148 THR A C 1
ATOM 1213 O O . THR A 1 148 ? -14.476 -8.603 16.143 1.00 94.75 148 THR A O 1
ATOM 1216 N N . SER A 1 149 ? -13.090 -9.289 14.504 1.00 95.12 149 SER A N 1
ATOM 1217 C CA . SER A 1 149 ? -11.886 -9.399 15.332 1.00 95.12 149 SER A CA 1
ATOM 1218 C C . SER A 1 149 ? -10.622 -8.919 14.609 1.00 95.12 149 SER A C 1
ATOM 1220 O O . SER A 1 149 ? -10.633 -8.670 13.400 1.00 95.12 149 SER A O 1
ATOM 1222 N N . LYS A 1 150 ? -9.520 -8.761 15.358 1.00 95.94 150 LYS A N 1
ATOM 1223 C CA . LYS A 1 150 ? -8.215 -8.381 14.789 1.00 95.94 150 LYS A CA 1
ATOM 1224 C C . LYS A 1 150 ? -7.668 -9.484 13.882 1.00 95.94 150 LYS A C 1
ATOM 1226 O O . LYS A 1 150 ? -7.158 -9.184 12.812 1.00 95.94 150 LYS A O 1
ATOM 1231 N N . GLU A 1 151 ? -7.854 -10.740 14.267 1.00 96.62 151 GLU A N 1
ATOM 1232 C CA . GLU A 1 151 ? -7.399 -11.918 13.524 1.00 96.62 151 GLU A CA 1
ATOM 1233 C C . GLU A 1 151 ? -8.065 -11.998 12.144 1.00 96.62 151 GLU A C 1
ATOM 1235 O O . GLU A 1 151 ? -7.393 -12.257 11.151 1.00 96.62 151 GLU A O 1
ATOM 1240 N N . GLU A 1 152 ? -9.364 -11.690 12.059 1.00 97.44 152 GLU A N 1
ATOM 1241 C CA . GLU A 1 152 ? -10.088 -11.638 10.783 1.00 97.44 152 GLU A CA 1
ATOM 1242 C C . GLU A 1 152 ? -9.533 -10.533 9.866 1.00 97.44 152 GLU A C 1
ATOM 1244 O O . GLU A 1 152 ? -9.371 -10.733 8.662 1.00 97.44 152 GLU A O 1
ATOM 1249 N N . VAL A 1 153 ? -9.180 -9.368 10.424 1.00 97.19 153 VAL A N 1
ATOM 1250 C CA . VAL A 1 153 ? -8.522 -8.293 9.659 1.00 97.19 153 VAL A CA 1
ATOM 1251 C C . VAL A 1 153 ? -7.150 -8.740 9.158 1.00 97.19 153 VAL A C 1
ATOM 1253 O O . VAL A 1 153 ? -6.816 -8.495 8.000 1.00 97.19 153 VAL A O 1
ATOM 1256 N N . GLU A 1 154 ? -6.358 -9.404 9.996 1.00 95.88 154 GLU A N 1
ATOM 1257 C CA . GLU A 1 154 ? -5.038 -9.913 9.617 1.00 95.88 154 GLU A CA 1
ATOM 1258 C C . GLU A 1 154 ? -5.119 -10.978 8.519 1.00 95.88 154 GLU A C 1
ATOM 1260 O O . GLU A 1 154 ? -4.313 -10.957 7.586 1.00 95.88 154 GLU A O 1
ATOM 1265 N N . GLU A 1 155 ? -6.114 -11.863 8.574 1.00 97.50 155 GLU A N 1
ATOM 1266 C CA . GLU A 1 155 ? -6.384 -12.850 7.528 1.00 97.50 155 GLU A CA 1
ATOM 1267 C C . GLU A 1 155 ? -6.744 -12.170 6.201 1.00 97.50 155 GLU A C 1
ATOM 1269 O O . GLU A 1 155 ? -6.113 -12.451 5.180 1.00 97.50 155 GLU A O 1
ATOM 1274 N N . ILE A 1 156 ? -7.653 -11.183 6.225 1.00 97.25 156 ILE A N 1
ATOM 1275 C CA . ILE A 1 156 ? -7.995 -10.376 5.043 1.00 97.25 156 ILE A CA 1
ATOM 1276 C C . ILE A 1 156 ? -6.738 -9.738 4.441 1.00 97.25 156 ILE A C 1
ATOM 1278 O O . ILE A 1 156 ? -6.559 -9.767 3.223 1.00 97.25 156 ILE A O 1
ATOM 1282 N N . LEU A 1 157 ? -5.867 -9.156 5.270 1.00 95.12 157 LEU A N 1
ATOM 1283 C CA . LEU A 1 157 ? -4.636 -8.517 4.804 1.00 95.12 157 LEU A CA 1
ATOM 1284 C C . LEU A 1 157 ? -3.660 -9.530 4.199 1.00 95.12 157 LEU A C 1
ATOM 1286 O O . LEU A 1 157 ? -3.089 -9.259 3.143 1.00 95.12 157 LEU A O 1
ATOM 1290 N N . LYS A 1 158 ? -3.495 -10.697 4.826 1.00 94.88 158 LYS A N 1
ATOM 1291 C CA . LYS A 1 158 ? -2.587 -11.757 4.373 1.00 94.88 158 LYS A CA 1
ATOM 1292 C C . LYS A 1 158 ? -3.017 -12.369 3.042 1.00 94.88 158 LYS A C 1
ATOM 1294 O O . LYS A 1 158 ? -2.168 -12.663 2.204 1.00 94.88 158 LYS A O 1
ATOM 1299 N N . GLU A 1 159 ? -4.316 -12.560 2.845 1.00 94.19 159 GLU A N 1
ATOM 1300 C CA . GLU A 1 159 ? -4.872 -13.052 1.581 1.00 94.19 159 GLU A CA 1
ATOM 1301 C C . GLU A 1 159 ? -4.881 -11.979 0.488 1.00 94.19 159 GLU A C 1
ATOM 1303 O O . GLU A 1 159 ? -4.961 -12.282 -0.705 1.00 94.19 159 GLU A O 1
ATOM 1308 N N . SER A 1 160 ? -4.810 -10.707 0.879 1.00 92.75 160 SER A N 1
ATOM 1309 C CA . SER A 1 160 ? -4.888 -9.606 -0.063 1.00 92.75 160 SER A CA 1
ATOM 1310 C C . SER A 1 160 ? -3.560 -9.356 -0.776 1.00 92.75 160 SER A C 1
ATOM 1312 O O . SER A 1 160 ? -2.522 -9.126 -0.163 1.00 92.75 160 SER A O 1
ATOM 1314 N N . ASN A 1 161 ? -3.603 -9.273 -2.106 1.00 92.88 161 ASN A N 1
ATOM 1315 C CA . ASN A 1 161 ? -2.458 -8.828 -2.899 1.00 92.88 161 ASN A CA 1
ATOM 1316 C C . ASN A 1 161 ? -2.528 -7.318 -3.205 1.00 92.88 161 ASN A C 1
ATOM 1318 O O . ASN A 1 161 ? -2.587 -6.892 -4.360 1.00 92.88 161 ASN A O 1
ATOM 1322 N N . ILE A 1 162 ? -2.617 -6.501 -2.146 1.00 93.00 162 ILE A N 1
ATOM 1323 C CA . ILE A 1 162 ? -2.788 -5.040 -2.250 1.00 93.00 162 ILE A CA 1
ATOM 1324 C C . ILE A 1 162 ? -1.648 -4.402 -3.043 1.00 93.00 162 ILE A C 1
ATOM 1326 O O . ILE A 1 162 ? -1.907 -3.589 -3.927 1.00 93.00 162 ILE A O 1
ATOM 1330 N N . GLU A 1 163 ? -0.400 -4.774 -2.755 1.00 91.12 163 GLU A N 1
ATOM 1331 C CA . GLU A 1 163 ? 0.761 -4.171 -3.412 1.00 91.12 163 GLU A CA 1
ATOM 1332 C C . GLU A 1 163 ? 0.744 -4.415 -4.924 1.00 91.12 163 GLU A C 1
ATOM 1334 O O . GLU A 1 163 ? 0.923 -3.477 -5.703 1.00 91.12 163 GLU A O 1
ATOM 1339 N N . GLU A 1 164 ? 0.476 -5.651 -5.347 1.00 91.75 164 GLU A N 1
ATOM 1340 C CA . GLU A 1 164 ? 0.432 -5.995 -6.765 1.00 91.75 164 GLU A CA 1
ATOM 1341 C C . GLU A 1 164 ? -0.729 -5.298 -7.476 1.00 91.75 164 GLU A C 1
ATOM 1343 O O . GLU A 1 164 ? -0.559 -4.789 -8.584 1.00 91.75 164 GLU A O 1
ATOM 1348 N N . ASN A 1 165 ? -1.884 -5.172 -6.810 1.00 94.31 165 ASN A N 1
ATOM 1349 C CA . ASN A 1 165 ? -2.996 -4.404 -7.356 1.00 94.31 165 ASN A CA 1
ATOM 1350 C C . ASN A 1 165 ? -2.604 -2.939 -7.597 1.00 94.31 165 ASN A C 1
ATOM 1352 O O . ASN A 1 165 ? -2.846 -2.424 -8.685 1.00 94.31 165 ASN A O 1
ATOM 1356 N N . ILE A 1 166 ? -1.936 -2.291 -6.635 1.00 93.75 166 ILE A N 1
ATOM 1357 C CA . ILE A 1 166 ? -1.467 -0.905 -6.781 1.00 93.75 166 ILE A CA 1
ATOM 1358 C C . ILE A 1 166 ? -0.485 -0.780 -7.953 1.00 93.75 166 ILE A C 1
ATOM 1360 O O . ILE A 1 166 ? -0.583 0.169 -8.735 1.00 93.75 166 ILE A O 1
ATOM 1364 N N . LYS A 1 167 ? 0.454 -1.726 -8.110 1.00 93.81 167 LYS A N 1
ATOM 1365 C CA . LYS A 1 167 ? 1.430 -1.699 -9.215 1.00 93.81 167 LYS A CA 1
ATOM 1366 C C . LYS A 1 167 ? 0.752 -1.642 -10.579 1.00 93.81 167 LYS A C 1
ATOM 1368 O O . LYS A 1 167 ? 1.241 -0.916 -11.444 1.00 93.81 167 LYS A O 1
ATOM 1373 N N . MET A 1 168 ? -0.371 -2.339 -10.770 1.00 93.88 168 MET A N 1
ATOM 1374 C CA . MET A 1 168 ? -1.095 -2.322 -12.046 1.00 93.88 168 MET A CA 1
ATOM 1375 C C . MET A 1 168 ? -1.528 -0.904 -12.445 1.00 93.88 168 MET A C 1
ATOM 1377 O O . MET A 1 168 ? -1.250 -0.497 -13.571 1.00 93.88 168 MET A O 1
ATOM 1381 N N . TYR A 1 169 ? -2.087 -0.118 -11.517 1.00 92.56 169 TYR A N 1
ATOM 1382 C CA . TYR A 1 169 ? -2.499 1.271 -11.781 1.00 92.56 169 TYR A CA 1
ATOM 1383 C C . TYR A 1 169 ? -1.315 2.159 -12.180 1.00 92.56 169 TYR A C 1
ATOM 1385 O O . TYR A 1 169 ? -1.385 2.907 -13.157 1.00 92.56 169 TYR A O 1
ATOM 1393 N N . TYR A 1 170 ? -0.186 2.046 -11.471 1.00 91.75 170 TYR A N 1
ATOM 1394 C CA . TYR A 1 170 ? 1.022 2.796 -11.825 1.00 91.75 170 TYR A CA 1
ATOM 1395 C C . TYR A 1 170 ? 1.576 2.382 -13.191 1.00 91.75 170 TYR A C 1
ATOM 1397 O O . TYR A 1 170 ? 1.953 3.243 -13.987 1.00 91.75 170 TYR A O 1
ATOM 1405 N N . ILE A 1 171 ? 1.609 1.080 -13.488 1.00 93.38 171 ILE A N 1
ATOM 1406 C CA . ILE A 1 171 ? 2.070 0.560 -14.778 1.00 93.38 171 ILE A CA 1
ATOM 1407 C C . ILE A 1 171 ? 1.182 1.078 -15.913 1.00 93.38 171 ILE A C 1
ATOM 1409 O O . ILE A 1 171 ? 1.710 1.537 -16.926 1.00 93.38 171 ILE A O 1
ATOM 1413 N N . GLU A 1 172 ? -0.141 1.030 -15.764 1.00 92.62 172 GLU A N 1
ATOM 1414 C CA . GLU A 1 172 ? -1.078 1.541 -16.769 1.00 92.62 172 GLU A CA 1
ATOM 1415 C C . GLU A 1 172 ? -0.930 3.045 -16.981 1.00 92.62 172 GLU A C 1
ATOM 1417 O O . GLU A 1 172 ? -0.812 3.494 -18.121 1.00 92.62 172 GLU A O 1
ATOM 1422 N N . LYS A 1 173 ? -0.825 3.834 -15.907 1.00 91.00 173 LYS A N 1
ATOM 1423 C CA . LYS A 1 173 ? -0.634 5.282 -16.043 1.00 91.00 173 LYS A CA 1
ATOM 1424 C C . LYS A 1 173 ? 0.692 5.635 -16.710 1.00 91.00 173 LYS A C 1
ATOM 1426 O O . LYS A 1 173 ? 0.731 6.560 -17.518 1.00 91.00 173 LYS A O 1
ATOM 1431 N N . ILE A 1 174 ? 1.774 4.910 -16.410 1.00 91.56 174 ILE A N 1
ATOM 1432 C CA . ILE A 1 174 ? 3.060 5.106 -17.093 1.00 91.56 174 ILE A CA 1
ATOM 1433 C C . ILE A 1 174 ? 2.934 4.732 -18.575 1.00 91.56 174 ILE A C 1
ATOM 1435 O O . ILE A 1 174 ? 3.355 5.516 -19.422 1.00 91.56 174 ILE A O 1
ATOM 1439 N N . LYS A 1 175 ? 2.310 3.593 -18.909 1.00 92.62 175 LYS A N 1
ATOM 1440 C CA . LYS A 1 175 ? 2.068 3.192 -20.308 1.00 92.62 175 LYS A CA 1
ATOM 1441 C C . LYS A 1 175 ? 1.294 4.258 -21.081 1.00 92.62 175 LYS A C 1
ATOM 1443 O O . LYS A 1 175 ? 1.697 4.599 -22.183 1.00 92.62 175 LYS A O 1
ATOM 1448 N N . ASN A 1 176 ? 0.252 4.835 -20.485 1.00 90.81 176 ASN A N 1
ATOM 1449 C CA . ASN A 1 176 ? -0.575 5.860 -21.130 1.00 90.81 176 ASN A CA 1
ATOM 1450 C C . ASN A 1 176 ? 0.164 7.193 -21.357 1.00 90.81 176 ASN A C 1
ATOM 1452 O O . ASN A 1 176 ? -0.255 7.990 -22.192 1.00 90.81 176 ASN A O 1
ATOM 1456 N N . LYS A 1 177 ? 1.263 7.448 -20.634 1.00 89.75 177 LYS A N 1
ATOM 1457 C CA . LYS A 1 177 ? 2.122 8.632 -20.821 1.00 89.75 177 LYS A CA 1
ATOM 1458 C C . LYS A 1 177 ? 3.249 8.420 -21.838 1.00 89.75 177 LYS A C 1
ATOM 1460 O O . LYS A 1 177 ? 3.898 9.392 -22.231 1.00 89.75 177 LYS A O 1
ATOM 1465 N N . ILE A 1 178 ? 3.525 7.175 -22.221 1.00 91.06 178 ILE A N 1
ATOM 1466 C CA . ILE A 1 178 ? 4.681 6.810 -23.038 1.00 91.06 178 ILE A CA 1
ATOM 1467 C C . ILE A 1 178 ? 4.241 6.467 -24.456 1.00 91.06 178 ILE A C 1
ATOM 1469 O O . ILE A 1 178 ? 3.430 5.577 -24.685 1.00 91.06 178 ILE A O 1
ATOM 1473 N N . ASP A 1 179 ? 4.864 7.132 -25.418 1.00 88.62 179 ASP A N 1
ATOM 1474 C CA . ASP A 1 179 ? 4.841 6.767 -26.823 1.00 88.62 179 ASP A CA 1
ATOM 1475 C C . ASP A 1 179 ? 5.915 5.684 -27.057 1.00 88.62 179 ASP A C 1
ATOM 1477 O O . ASP A 1 179 ? 7.099 5.946 -26.801 1.00 88.62 179 ASP A O 1
ATOM 1481 N N . PRO A 1 180 ? 5.546 4.468 -27.507 1.00 89.25 180 PRO A N 1
ATOM 1482 C CA . PRO A 1 180 ? 6.485 3.361 -27.689 1.00 89.25 180 PRO A CA 1
ATOM 1483 C C . PRO A 1 180 ? 7.670 3.688 -28.602 1.00 89.25 180 PRO A C 1
ATOM 1485 O O . PRO A 1 180 ? 8.734 3.078 -28.449 1.00 89.25 180 PRO A O 1
ATOM 1488 N N . ASP A 1 181 ? 7.506 4.646 -29.521 1.00 85.00 181 ASP A N 1
ATOM 1489 C CA . ASP A 1 181 ? 8.510 4.997 -30.520 1.00 85.00 181 ASP A CA 1
ATOM 1490 C C . ASP A 1 181 ? 9.428 6.154 -30.131 1.00 85.00 181 ASP A C 1
ATOM 1492 O O . ASP A 1 181 ? 10.481 6.335 -30.751 1.00 85.00 181 ASP A O 1
ATOM 1496 N N . LYS A 1 182 ? 9.094 6.888 -29.068 1.00 85.62 182 LYS A N 1
ATOM 1497 C CA . LYS A 1 182 ? 9.893 8.022 -28.592 1.00 85.62 182 LYS A CA 1
ATOM 1498 C C . LYS A 1 182 ? 10.918 7.616 -27.547 1.00 85.62 182 LYS A C 1
ATOM 1500 O O . LYS A 1 182 ? 10.824 6.567 -26.913 1.00 85.62 182 LYS A O 1
ATOM 1505 N N . TYR A 1 183 ? 11.912 8.480 -27.371 1.00 86.50 183 TYR A N 1
ATOM 1506 C CA . TYR A 1 183 ? 12.921 8.337 -26.332 1.00 86.50 183 TYR A CA 1
ATOM 1507 C C . TYR A 1 183 ? 12.588 9.201 -25.120 1.00 86.50 183 TYR A C 1
ATOM 1509 O O . TYR A 1 183 ? 12.116 10.332 -25.245 1.00 86.50 183 TYR A O 1
ATOM 1517 N N . TYR A 1 184 ? 12.884 8.655 -23.949 1.00 88.94 184 TYR A N 1
ATOM 1518 C CA . TYR A 1 184 ? 12.706 9.304 -22.661 1.00 88.94 184 TYR A CA 1
ATOM 1519 C C . TYR A 1 184 ? 13.984 9.173 -21.853 1.00 88.94 184 TYR A C 1
ATOM 1521 O O . TYR A 1 184 ? 14.728 8.192 -21.982 1.00 88.94 184 TYR A O 1
ATOM 1529 N N . THR A 1 185 ? 14.199 10.146 -20.984 1.00 86.00 185 THR A N 1
ATOM 1530 C CA . THR A 1 185 ? 15.233 10.063 -19.965 1.00 86.00 185 THR A CA 1
ATOM 1531 C C . THR A 1 185 ? 14.596 9.551 -18.686 1.00 86.00 185 THR A C 1
ATOM 1533 O O . THR A 1 185 ? 13.628 10.134 -18.204 1.00 86.00 185 THR A O 1
ATOM 1536 N N . ILE A 1 186 ? 15.125 8.452 -18.147 1.00 86.12 186 ILE A N 1
ATOM 1537 C CA . ILE A 1 186 ? 14.646 7.873 -16.891 1.00 86.12 186 ILE A CA 1
ATOM 1538 C C . ILE A 1 186 ? 15.768 7.785 -15.848 1.00 86.12 186 ILE A C 1
ATOM 1540 O O . ILE A 1 186 ? 16.912 7.474 -16.200 1.00 86.12 186 ILE A O 1
ATOM 1544 N N . PRO A 1 187 ? 15.470 8.040 -14.565 1.00 80.94 187 PRO A N 1
ATOM 1545 C CA . PRO A 1 187 ? 16.429 7.877 -13.481 1.00 80.94 187 PRO A CA 1
ATOM 1546 C C . PRO A 1 187 ? 16.622 6.391 -13.155 1.00 80.94 187 PRO A C 1
ATOM 1548 O O . PRO A 1 187 ? 15.694 5.688 -12.765 1.00 80.94 187 PRO A O 1
ATOM 1551 N N . ILE A 1 188 ? 17.851 5.898 -13.279 1.00 78.06 188 ILE A N 1
ATOM 1552 C CA . ILE A 1 188 ? 18.237 4.546 -12.865 1.00 78.06 188 ILE A CA 1
ATOM 1553 C C . ILE A 1 188 ? 19.483 4.651 -11.997 1.00 78.06 188 ILE A C 1
ATOM 1555 O O . ILE A 1 188 ? 20.523 5.126 -12.452 1.00 78.06 188 ILE A O 1
ATOM 1559 N N . PHE A 1 189 ? 19.387 4.206 -10.741 1.00 74.88 189 PHE A N 1
ATOM 1560 C CA . PHE A 1 189 ? 20.479 4.279 -9.759 1.00 74.88 189 PHE A CA 1
ATOM 1561 C C . PHE A 1 189 ? 21.111 5.681 -9.669 1.00 74.88 189 PHE A C 1
ATOM 1563 O O . PHE A 1 189 ? 22.332 5.823 -9.685 1.00 74.88 189 PHE A O 1
ATOM 1570 N N . LYS A 1 190 ? 20.268 6.725 -9.604 1.00 74.25 190 LYS A N 1
ATOM 1571 C CA . LYS A 1 190 ? 20.665 8.150 -9.574 1.00 74.25 190 LYS A CA 1
ATOM 1572 C C . LYS A 1 190 ? 21.378 8.661 -10.837 1.00 74.25 190 LYS A C 1
ATOM 1574 O O . LYS A 1 190 ? 21.913 9.761 -10.817 1.00 74.25 190 LYS A O 1
ATOM 1579 N N . LYS A 1 191 ? 21.375 7.897 -11.934 1.00 78.31 191 LYS A N 1
ATOM 1580 C CA . LYS A 1 191 ? 21.875 8.334 -13.243 1.00 78.31 191 LYS A CA 1
ATOM 1581 C C . LYS A 1 191 ? 20.736 8.418 -14.246 1.00 78.31 191 LYS A C 1
ATOM 1583 O O . LYS A 1 191 ? 19.927 7.496 -14.349 1.00 78.31 191 LYS A O 1
ATOM 1588 N N . LYS A 1 192 ? 20.699 9.497 -15.023 1.00 81.00 192 LYS A N 1
ATOM 1589 C CA . LYS A 1 192 ? 19.762 9.654 -16.136 1.00 81.00 192 LYS A CA 1
ATOM 1590 C C . LYS A 1 192 ? 20.181 8.735 -17.293 1.00 81.00 192 LYS A C 1
ATOM 1592 O O . LYS A 1 192 ? 21.332 8.744 -17.732 1.00 81.00 192 LYS A O 1
ATOM 1597 N N . ARG A 1 193 ? 19.262 7.890 -17.764 1.00 83.00 193 ARG A N 1
ATOM 1598 C CA . ARG A 1 193 ? 19.482 6.977 -18.895 1.00 83.00 193 ARG A CA 1
ATOM 1599 C C . ARG A 1 193 ? 18.431 7.177 -19.971 1.00 83.00 193 ARG A C 1
ATOM 1601 O O . ARG A 1 193 ? 17.238 7.194 -19.683 1.00 83.00 193 ARG A O 1
ATOM 1608 N N . LEU A 1 194 ? 18.890 7.233 -21.213 1.00 86.06 194 LEU A N 1
ATOM 1609 C CA . LEU A 1 194 ? 18.056 7.299 -22.398 1.00 86.06 194 LEU A CA 1
ATOM 1610 C C . LEU A 1 194 ? 17.497 5.912 -22.741 1.00 86.06 194 LEU A C 1
ATOM 1612 O O . LEU A 1 194 ? 18.248 4.943 -22.939 1.00 86.06 194 LEU A O 1
ATOM 1616 N N . MET A 1 195 ? 16.175 5.807 -22.836 1.00 87.44 195 MET A N 1
ATOM 1617 C CA . MET A 1 195 ? 15.474 4.585 -23.235 1.00 87.44 195 MET A CA 1
ATOM 1618 C C . MET A 1 195 ? 14.355 4.868 -24.222 1.00 87.44 195 MET A C 1
ATOM 1620 O O . MET A 1 195 ? 13.716 5.916 -24.161 1.00 87.44 195 MET A O 1
ATOM 1624 N N . LYS A 1 196 ? 14.115 3.912 -25.122 1.00 89.25 196 LYS A N 1
ATOM 1625 C CA . LYS A 1 196 ? 12.961 3.952 -26.015 1.00 89.25 196 LYS A CA 1
ATOM 1626 C C . LYS A 1 196 ? 11.702 3.586 -25.221 1.00 89.25 196 LYS A C 1
ATOM 1628 O O . LYS A 1 196 ? 11.774 2.759 -24.313 1.00 89.25 196 LYS A O 1
ATOM 1633 N N . GLY A 1 197 ? 10.551 4.158 -25.563 1.00 90.56 197 GLY A N 1
ATOM 1634 C CA . GLY A 1 197 ? 9.290 3.934 -24.857 1.00 90.56 197 GLY A CA 1
ATOM 1635 C C . GLY A 1 197 ? 8.935 2.454 -24.707 1.00 90.56 197 GLY A C 1
ATOM 1636 O O . GLY A 1 197 ? 8.583 2.011 -23.615 1.00 90.56 197 GLY A O 1
ATOM 1637 N N . ILE A 1 198 ? 9.133 1.656 -25.761 1.00 91.38 198 ILE A N 1
ATOM 1638 C CA . ILE A 1 198 ? 8.918 0.203 -25.711 1.00 91.38 198 ILE A CA 1
ATOM 1639 C C . ILE A 1 198 ? 9.810 -0.513 -24.681 1.00 91.38 198 ILE A C 1
ATOM 1641 O O . ILE A 1 198 ? 9.354 -1.433 -23.997 1.00 91.38 198 ILE A O 1
ATOM 1645 N N . ASP A 1 199 ? 11.056 -0.065 -24.510 1.00 91.19 199 ASP A N 1
ATOM 1646 C CA . ASP A 1 199 ? 11.978 -0.626 -23.519 1.00 91.19 199 ASP A CA 1
ATOM 1647 C C . ASP A 1 199 ? 11.516 -0.273 -22.104 1.00 91.19 199 ASP A C 1
ATOM 1649 O O . ASP A 1 199 ? 11.561 -1.116 -21.208 1.00 91.19 199 ASP A O 1
ATOM 1653 N N . ILE A 1 200 ? 11.003 0.946 -21.911 1.00 92.38 200 ILE A N 1
ATOM 1654 C CA . ILE A 1 200 ? 10.473 1.407 -20.623 1.00 92.38 200 ILE A CA 1
ATOM 1655 C C . ILE A 1 200 ? 9.244 0.589 -20.234 1.00 92.38 200 ILE A C 1
ATOM 1657 O O . ILE A 1 200 ? 9.170 0.115 -19.104 1.00 92.38 200 ILE A O 1
ATOM 1661 N N . ILE A 1 201 ? 8.321 0.336 -21.167 1.00 92.69 201 ILE A N 1
ATOM 1662 C CA . ILE A 1 201 ? 7.124 -0.490 -20.926 1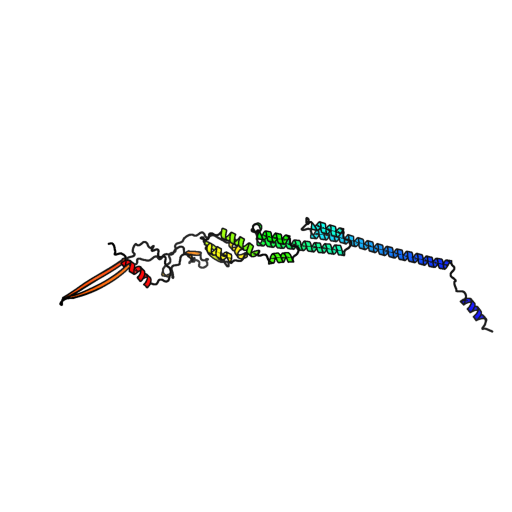.00 92.69 201 ILE A CA 1
ATOM 1663 C C . ILE A 1 201 ? 7.498 -1.904 -20.452 1.00 92.69 201 ILE A C 1
ATOM 1665 O O . ILE A 1 201 ? 6.800 -2.492 -19.621 1.00 92.69 201 ILE A O 1
ATOM 1669 N N . ASN A 1 202 ? 8.598 -2.462 -20.958 1.00 92.25 202 ASN A N 1
ATOM 1670 C CA . ASN A 1 202 ? 9.098 -3.763 -20.518 1.00 92.25 202 ASN A CA 1
ATOM 1671 C C . ASN A 1 202 ? 9.867 -3.685 -19.195 1.00 92.25 202 ASN A C 1
ATOM 1673 O O . ASN A 1 202 ? 9.796 -4.615 -18.391 1.00 92.25 202 ASN A O 1
ATOM 1677 N N . TYR A 1 203 ? 10.575 -2.583 -18.958 1.00 90.88 203 TYR A N 1
ATOM 1678 C CA . TYR A 1 203 ? 11.327 -2.337 -17.735 1.00 90.88 203 TYR A CA 1
ATOM 1679 C C . TYR A 1 203 ? 10.407 -2.172 -16.519 1.00 90.88 203 TYR A C 1
ATOM 1681 O O . TYR A 1 203 ? 10.610 -2.857 -15.519 1.00 90.88 203 TYR A O 1
ATOM 1689 N N . ILE A 1 204 ? 9.345 -1.361 -16.623 1.00 93.31 204 ILE A N 1
ATOM 1690 C CA . ILE A 1 204 ? 8.441 -1.056 -15.497 1.00 93.31 204 ILE A CA 1
ATOM 1691 C C . ILE A 1 204 ? 7.732 -2.286 -14.921 1.00 93.31 204 ILE A C 1
ATOM 1693 O O . ILE A 1 204 ? 7.410 -2.307 -13.741 1.00 93.31 204 ILE A O 1
ATOM 1697 N N . LYS A 1 205 ? 7.542 -3.347 -15.714 1.00 91.44 205 LYS A N 1
ATOM 1698 C CA . LYS A 1 205 ? 6.934 -4.605 -15.246 1.00 91.44 205 LYS A CA 1
ATOM 1699 C C . LYS A 1 205 ? 7.771 -5.327 -14.184 1.00 91.44 205 LYS A C 1
ATOM 1701 O O . LYS A 1 205 ? 7.253 -6.203 -13.507 1.00 91.44 205 LYS A O 1
ATOM 1706 N N . LYS A 1 206 ? 9.064 -5.011 -14.082 1.00 91.25 206 LYS A N 1
ATOM 1707 C CA . LYS A 1 206 ? 10.013 -5.665 -13.168 1.00 91.25 206 LYS A CA 1
ATOM 1708 C C . LYS A 1 206 ? 10.283 -4.845 -11.907 1.00 91.25 206 LYS A C 1
ATOM 1710 O O . LYS A 1 206 ? 11.117 -5.244 -11.101 1.00 91.25 206 LYS A O 1
ATOM 1715 N N . LEU A 1 207 ? 9.644 -3.686 -11.778 1.00 90.75 207 LEU A N 1
ATOM 1716 C CA . LEU A 1 207 ? 9.953 -2.714 -10.741 1.00 90.75 207 LEU A CA 1
ATOM 1717 C C . LEU A 1 207 ? 9.078 -2.886 -9.507 1.00 90.75 207 LEU A C 1
ATOM 1719 O O . LEU A 1 207 ? 7.914 -3.284 -9.578 1.00 90.75 207 LEU A O 1
ATOM 1723 N N . SER A 1 208 ? 9.650 -2.522 -8.366 1.00 91.75 208 SER A N 1
ATOM 1724 C CA . SER A 1 208 ? 8.913 -2.347 -7.121 1.00 91.75 208 SER A CA 1
ATOM 1725 C C . SER A 1 208 ? 7.958 -1.152 -7.205 1.00 91.75 208 SER A C 1
ATOM 1727 O O . SER A 1 208 ? 8.127 -0.232 -8.012 1.00 91.75 208 SER A O 1
ATOM 1729 N N . LEU A 1 209 ? 6.961 -1.120 -6.316 1.00 89.94 209 LEU A N 1
ATOM 1730 C CA . LEU A 1 209 ? 6.013 -0.008 -6.242 1.00 89.94 209 LEU A CA 1
ATOM 1731 C C . LEU A 1 209 ? 6.713 1.344 -6.002 1.00 89.94 209 LEU A C 1
ATOM 1733 O O . LEU A 1 209 ? 6.333 2.360 -6.584 1.00 89.94 209 LEU A O 1
ATOM 1737 N N . THR A 1 210 ? 7.757 1.359 -5.173 1.00 88.75 210 THR A N 1
ATOM 1738 C CA . THR A 1 210 ? 8.546 2.564 -4.885 1.00 88.75 210 THR A CA 1
ATOM 1739 C C . THR A 1 210 ? 9.258 3.084 -6.132 1.00 88.75 210 THR A C 1
ATOM 1741 O O . THR A 1 210 ? 9.238 4.282 -6.404 1.00 88.75 210 THR A O 1
ATOM 1744 N N . GLU A 1 211 ? 9.845 2.193 -6.931 1.00 89.81 211 GLU A N 1
ATOM 1745 C CA . GLU A 1 211 ? 10.513 2.566 -8.180 1.00 89.81 211 GLU A CA 1
ATOM 1746 C C . GLU A 1 211 ? 9.516 3.096 -9.217 1.00 89.81 211 GLU A C 1
ATOM 1748 O O . GLU A 1 211 ? 9.780 4.117 -9.853 1.00 89.81 211 GLU A O 1
ATOM 1753 N N . LEU A 1 212 ? 8.334 2.481 -9.331 1.00 91.06 212 LEU A N 1
ATOM 1754 C CA . LEU A 1 212 ? 7.255 2.966 -10.200 1.00 91.06 212 LEU A CA 1
ATOM 1755 C C . LEU A 1 212 ? 6.797 4.383 -9.820 1.00 91.06 212 LEU A C 1
ATOM 1757 O O . LEU A 1 212 ? 6.640 5.240 -10.694 1.00 91.06 212 LEU A O 1
ATOM 1761 N N . LYS A 1 213 ? 6.636 4.651 -8.515 1.00 88.50 213 LYS A N 1
ATOM 1762 C CA . LYS A 1 213 ? 6.289 5.980 -7.976 1.00 88.50 213 LYS A CA 1
ATOM 1763 C C . LYS A 1 213 ? 7.341 7.048 -8.294 1.00 88.50 213 LYS A C 1
ATOM 1765 O O . LYS A 1 213 ? 6.980 8.218 -8.418 1.00 88.50 213 LYS A O 1
ATOM 1770 N N . ASN A 1 214 ? 8.609 6.668 -8.434 1.00 87.38 214 ASN A N 1
ATOM 1771 C CA . ASN A 1 214 ? 9.682 7.593 -8.805 1.00 87.38 214 ASN A CA 1
ATOM 1772 C C . ASN A 1 214 ? 9.718 7.828 -10.319 1.00 87.38 214 ASN A C 1
ATOM 1774 O O . ASN A 1 214 ? 9.716 8.977 -10.758 1.00 87.38 214 ASN A O 1
ATOM 1778 N N . ILE A 1 215 ? 9.651 6.761 -11.124 1.00 87.12 215 ILE A N 1
ATOM 1779 C CA . ILE A 1 215 ? 9.664 6.873 -12.591 1.00 87.12 215 ILE A CA 1
ATOM 1780 C C . ILE A 1 215 ? 8.535 7.767 -13.084 1.00 87.12 215 ILE A C 1
ATOM 1782 O O . ILE A 1 215 ? 8.768 8.632 -13.919 1.00 87.12 215 ILE A O 1
ATOM 1786 N N . ILE A 1 216 ? 7.318 7.608 -12.559 1.00 85.06 216 ILE A N 1
ATOM 1787 C CA . ILE A 1 216 ? 6.176 8.390 -13.041 1.00 85.06 216 ILE A CA 1
ATOM 1788 C C . ILE A 1 216 ? 6.326 9.906 -12.818 1.00 85.06 216 ILE A C 1
ATOM 1790 O O . ILE A 1 216 ? 5.679 10.683 -13.525 1.00 85.06 216 ILE A O 1
ATOM 1794 N N . LYS A 1 217 ? 7.150 10.324 -11.847 1.00 84.06 217 LYS A N 1
ATOM 1795 C CA . LYS A 1 217 ? 7.423 11.734 -11.529 1.00 84.06 217 LYS A CA 1
ATOM 1796 C C . LYS A 1 217 ? 8.549 12.320 -12.377 1.00 84.06 217 LYS A C 1
ATOM 1798 O O . LYS A 1 217 ? 8.486 13.492 -12.719 1.00 84.06 217 LYS A O 1
ATOM 1803 N N . GLU A 1 218 ? 9.550 11.512 -12.705 1.00 83.00 218 GLU A N 1
ATOM 1804 C CA . GLU A 1 218 ? 10.781 11.945 -13.383 1.00 83.00 218 GLU A CA 1
ATOM 1805 C C . GLU A 1 218 ? 10.824 11.568 -14.873 1.00 83.00 218 GLU A C 1
ATOM 1807 O O . GLU A 1 218 ? 11.847 11.732 -15.533 1.00 83.00 218 GLU A O 1
ATOM 1812 N N . LEU A 1 219 ? 9.728 11.028 -15.413 1.00 83.12 219 LEU A N 1
ATOM 1813 C CA . LEU A 1 219 ? 9.626 10.660 -16.820 1.00 83.12 219 LEU A CA 1
ATOM 1814 C C . LEU A 1 219 ? 9.593 11.918 -17.700 1.00 83.12 219 LEU A C 1
ATOM 1816 O O . LEU A 1 219 ? 8.550 12.554 -17.858 1.00 83.12 219 LEU A O 1
ATOM 1820 N N . GLU A 1 220 ? 10.728 12.233 -18.319 1.00 81.12 220 GLU A N 1
ATOM 1821 C CA . GLU A 1 220 ? 10.884 13.385 -19.207 1.00 81.12 220 GLU A CA 1
ATOM 1822 C C . GLU A 1 220 ? 10.984 12.917 -20.671 1.00 81.12 220 GLU A C 1
ATOM 1824 O O . GLU A 1 220 ? 11.892 12.140 -21.007 1.00 81.12 220 GLU A O 1
ATOM 1829 N N . PRO A 1 221 ? 10.076 13.352 -21.569 1.00 81.50 221 PRO A N 1
ATOM 1830 C CA . PRO A 1 221 ? 10.233 13.100 -22.995 1.00 81.50 221 PRO A CA 1
ATOM 1831 C C . PRO A 1 221 ? 11.450 13.862 -23.520 1.00 81.50 221 PRO A C 1
ATOM 1833 O O . PRO A 1 221 ? 11.651 15.034 -23.205 1.00 81.50 221 PRO A O 1
ATOM 1836 N N . VAL A 1 222 ? 12.254 13.210 -24.358 1.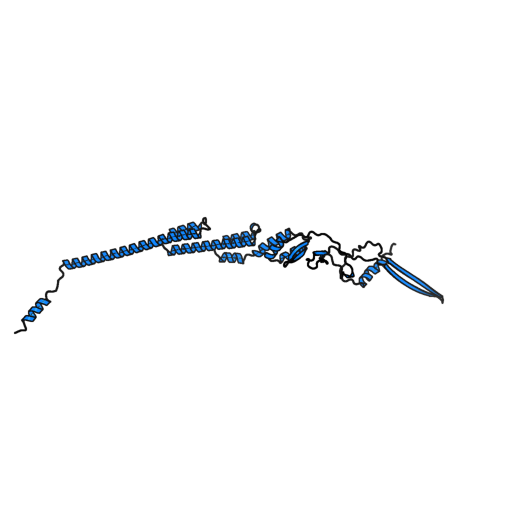00 79.12 222 VAL A N 1
ATOM 1837 C CA . VAL A 1 222 ? 13.421 13.857 -24.961 1.00 79.12 222 VAL A CA 1
ATOM 1838 C C . VAL A 1 222 ? 13.002 14.554 -26.248 1.00 79.12 222 VAL A C 1
ATOM 1840 O O . VAL A 1 222 ? 12.614 13.908 -27.224 1.00 79.12 222 VAL A O 1
ATOM 1843 N N . SER A 1 223 ? 13.121 15.881 -26.280 1.00 69.25 223 SER A N 1
ATOM 1844 C CA . SER A 1 223 ? 13.098 16.625 -27.540 1.00 69.25 223 SER A CA 1
ATOM 1845 C C . SER A 1 223 ? 14.391 16.325 -28.300 1.00 69.25 223 SER A C 1
ATOM 1847 O O . SER A 1 223 ? 15.482 16.585 -27.791 1.00 69.25 223 SER A O 1
ATOM 1849 N N . SER A 1 224 ? 14.286 15.743 -29.492 1.00 62.78 224 SER A N 1
ATOM 1850 C CA . SER A 1 224 ? 15.449 15.304 -30.264 1.00 62.78 224 SER A CA 1
ATOM 1851 C C . SER A 1 224 ? 15.791 16.316 -31.352 1.00 62.78 224 SER A C 1
ATOM 1853 O O . SER A 1 224 ? 15.023 16.524 -32.286 1.00 62.78 224 SER A O 1
ATOM 1855 N N . ASN A 1 225 ? 16.981 16.907 -31.252 1.00 62.47 225 ASN A N 1
ATOM 1856 C CA . ASN A 1 225 ? 17.622 17.591 -32.370 1.00 62.47 225 ASN A CA 1
ATOM 1857 C C . ASN A 1 225 ? 18.544 16.592 -33.071 1.00 62.47 225 ASN A C 1
ATOM 1859 O O . ASN A 1 225 ? 19.358 15.933 -32.422 1.00 62.47 225 ASN A O 1
ATOM 1863 N N . LYS A 1 226 ? 18.412 16.456 -34.392 1.00 65.12 226 LYS A N 1
ATOM 1864 C CA . LYS A 1 226 ? 19.317 15.611 -35.178 1.00 65.12 226 LYS A CA 1
ATOM 1865 C C . LYS A 1 226 ? 20.606 16.379 -35.439 1.00 65.12 226 LYS A C 1
ATOM 1867 O O . LYS A 1 226 ? 20.567 17.488 -35.961 1.00 65.12 226 LYS A O 1
ATOM 1872 N N . VAL A 1 227 ? 21.738 15.775 -35.094 1.00 64.44 227 VAL A N 1
ATOM 1873 C CA . VAL A 1 227 ? 23.069 16.347 -35.319 1.00 64.44 227 VAL A CA 1
ATOM 1874 C C . VAL A 1 227 ? 23.876 15.369 -36.163 1.00 64.44 227 VAL A C 1
ATOM 1876 O O . VAL A 1 227 ? 23.970 14.190 -35.826 1.00 64.44 227 VAL A O 1
ATOM 1879 N N . ALA A 1 228 ? 24.444 15.854 -37.267 1.00 64.44 228 ALA A N 1
ATOM 1880 C CA . ALA A 1 228 ? 25.386 15.090 -38.075 1.00 64.44 228 ALA A CA 1
ATOM 1881 C C . ALA A 1 228 ? 26.801 15.277 -37.517 1.00 64.44 228 ALA A C 1
ATOM 1883 O O . ALA A 1 228 ? 27.247 16.407 -37.321 1.00 64.44 228 ALA A O 1
ATOM 1884 N N . ILE A 1 229 ? 27.504 14.172 -37.263 1.00 65.81 229 ILE A N 1
ATOM 1885 C CA . ILE A 1 229 ? 28.877 14.181 -36.751 1.00 65.81 229 ILE A CA 1
ATOM 1886 C C . ILE A 1 229 ? 29.755 13.432 -37.747 1.00 65.81 229 ILE A C 1
ATOM 1888 O O . ILE A 1 229 ? 29.506 12.265 -38.046 1.00 65.81 229 ILE A O 1
ATOM 1892 N N . VAL A 1 230 ? 30.789 14.105 -38.249 1.00 68.50 230 VAL A N 1
ATOM 1893 C CA . VAL A 1 230 ? 31.812 13.489 -39.097 1.00 68.50 230 VAL A CA 1
ATOM 1894 C C . VAL A 1 230 ? 32.926 12.972 -38.197 1.00 68.50 230 VAL A C 1
ATOM 1896 O O . VAL A 1 230 ? 33.532 13.741 -37.453 1.00 68.50 230 VAL A O 1
ATOM 1899 N N . VAL A 1 231 ? 33.189 11.668 -38.261 1.00 65.81 231 VAL A N 1
ATOM 1900 C CA . VAL A 1 231 ? 34.254 11.014 -37.491 1.00 65.81 231 VAL A CA 1
ATOM 1901 C C . VAL A 1 231 ? 35.306 10.486 -38.468 1.00 65.81 231 VAL A C 1
ATOM 1903 O O . VAL A 1 231 ? 34.945 9.735 -39.375 1.00 65.81 231 VAL A O 1
ATOM 1906 N N . PRO A 1 232 ? 36.594 10.847 -38.311 1.00 63.12 232 PRO A N 1
ATOM 1907 C CA . PRO A 1 232 ? 37.660 10.305 -39.145 1.00 63.12 232 PRO A CA 1
ATOM 1908 C C . PRO A 1 232 ? 37.736 8.779 -39.042 1.00 63.12 232 PRO A C 1
ATOM 1910 O O . PRO A 1 232 ? 37.586 8.225 -37.952 1.00 63.12 232 PRO A O 1
ATOM 1913 N N . ALA A 1 233 ? 38.058 8.101 -40.147 1.00 61.00 233 ALA A N 1
ATOM 1914 C CA . ALA A 1 233 ? 38.207 6.642 -40.169 1.00 61.00 233 ALA A CA 1
ATOM 1915 C C . ALA A 1 233 ? 39.228 6.136 -39.131 1.00 61.00 233 ALA A C 1
ATOM 1917 O O . ALA A 1 233 ? 39.010 5.107 -38.503 1.00 61.00 233 ALA A O 1
ATOM 1918 N N . SER A 1 234 ? 40.293 6.903 -38.869 1.00 61.78 234 SER A N 1
ATOM 1919 C CA . SER A 1 234 ? 41.304 6.586 -37.848 1.00 61.78 234 SER A CA 1
ATOM 1920 C C . SER A 1 234 ? 40.767 6.565 -36.412 1.00 61.78 234 SER A C 1
ATOM 1922 O O . SER A 1 234 ? 41.370 5.940 -35.545 1.00 61.78 234 SER A O 1
ATOM 1924 N N . GLN A 1 235 ? 39.644 7.239 -36.149 1.00 59.22 235 GLN A N 1
ATOM 1925 C CA . GLN A 1 235 ? 38.980 7.284 -34.842 1.00 59.22 235 GLN A CA 1
ATOM 1926 C C . GLN A 1 235 ? 37.732 6.395 -34.789 1.00 59.22 235 GLN A C 1
ATOM 1928 O O . GLN A 1 235 ? 37.111 6.256 -33.736 1.00 59.22 235 GLN A O 1
ATOM 1933 N N . CYS A 1 236 ? 37.358 5.783 -35.914 1.00 56.84 236 CYS A N 1
ATOM 1934 C CA . CYS A 1 236 ? 36.173 4.953 -36.026 1.00 56.84 236 CYS A CA 1
ATOM 1935 C C . CYS A 1 236 ? 36.596 3.486 -36.148 1.00 56.84 236 CYS A C 1
ATOM 1937 O O . CYS A 1 236 ? 37.026 3.039 -37.204 1.00 56.84 236 CYS A O 1
ATOM 1939 N N . GLY A 1 237 ? 36.474 2.713 -35.066 1.00 62.03 237 GLY A N 1
ATOM 1940 C CA . GLY A 1 237 ? 36.759 1.275 -35.132 1.00 62.03 237 GLY A CA 1
ATOM 1941 C C . GLY A 1 237 ? 35.741 0.528 -36.002 1.00 62.03 237 GLY A C 1
ATOM 1942 O O . GLY A 1 237 ? 36.105 -0.246 -36.882 1.00 62.03 237 GLY A O 1
ATOM 1943 N N . LYS A 1 238 ? 34.446 0.761 -35.759 1.00 67.12 238 LYS A N 1
ATOM 1944 C CA . LYS A 1 238 ? 33.328 0.212 -36.539 1.00 67.12 238 LYS A CA 1
ATOM 1945 C C . LYS A 1 238 ? 32.258 1.279 -36.709 1.00 67.12 238 LYS A C 1
ATOM 1947 O O . LYS A 1 238 ? 31.969 2.008 -35.762 1.00 67.12 238 LYS A O 1
ATOM 1952 N N . VAL A 1 239 ? 31.636 1.315 -37.885 1.00 70.38 239 VAL A N 1
ATOM 1953 C CA . VAL A 1 239 ? 30.481 2.181 -38.144 1.00 70.38 239 VAL A CA 1
ATOM 1954 C C . VAL A 1 239 ? 29.342 1.769 -37.201 1.00 70.38 239 VAL A C 1
ATOM 1956 O O . VAL A 1 239 ? 28.965 0.592 -37.190 1.00 70.38 239 VAL A O 1
ATOM 1959 N N . PRO A 1 240 ? 28.804 2.687 -36.378 1.00 70.75 240 PRO A N 1
ATOM 1960 C CA . PRO A 1 240 ? 27.782 2.328 -35.411 1.00 70.75 240 PRO A CA 1
ATOM 1961 C C . PRO A 1 240 ? 26.455 2.042 -36.119 1.00 70.75 240 PRO A C 1
ATOM 1963 O O . PRO A 1 240 ? 26.090 2.710 -37.085 1.00 70.75 240 PRO A O 1
ATOM 1966 N N . LEU A 1 241 ? 25.721 1.043 -35.637 1.00 75.88 241 LEU A N 1
ATOM 1967 C CA . LEU A 1 241 ? 24.438 0.650 -36.218 1.00 75.88 241 LEU A CA 1
ATOM 1968 C C . LEU A 1 241 ? 23.323 1.602 -35.777 1.00 75.88 241 LEU A C 1
ATOM 1970 O O . LEU A 1 241 ? 23.379 2.162 -34.679 1.00 75.88 241 LEU A O 1
ATOM 1974 N N . LYS A 1 242 ? 22.267 1.724 -36.587 1.00 77.19 242 LYS A N 1
ATOM 1975 C CA . LYS A 1 242 ? 21.031 2.404 -36.180 1.00 77.19 242 LYS A CA 1
ATOM 1976 C C . LYS A 1 242 ? 20.521 1.868 -34.836 1.00 77.19 242 LYS A C 1
ATOM 1978 O O . LYS A 1 242 ? 20.488 0.661 -34.616 1.00 77.19 242 LYS A O 1
ATOM 1983 N N . GLY A 1 243 ? 20.128 2.770 -33.940 1.00 74.50 243 GLY A N 1
ATOM 1984 C CA . GLY A 1 243 ? 19.685 2.452 -32.581 1.00 74.50 243 GLY A CA 1
ATOM 1985 C C . GLY A 1 243 ? 20.820 2.276 -31.566 1.00 74.50 243 GLY A C 1
ATOM 1986 O O . GLY A 1 243 ? 20.544 2.173 -30.370 1.00 74.50 243 GLY A O 1
ATOM 1987 N N . SER A 1 244 ? 22.087 2.282 -32.000 1.00 78.06 244 SER A N 1
ATOM 1988 C CA . SER A 1 244 ? 23.232 2.234 -31.083 1.00 78.06 244 SER A CA 1
ATOM 1989 C C . SER A 1 244 ? 23.253 3.483 -30.206 1.00 78.06 244 SER A C 1
ATOM 1991 O O . SER A 1 244 ? 23.079 4.599 -30.703 1.00 78.06 244 SER A O 1
ATOM 1993 N N . LYS A 1 245 ? 23.477 3.294 -28.903 1.00 78.44 245 LYS A N 1
ATOM 1994 C CA . LYS A 1 245 ? 23.619 4.391 -27.941 1.00 78.44 245 LYS A CA 1
ATOM 1995 C C . LYS A 1 245 ? 25.057 4.889 -27.948 1.00 78.44 245 LYS A C 1
ATOM 1997 O O . LYS A 1 245 ? 25.983 4.081 -27.935 1.00 78.44 245 LYS A O 1
ATOM 2002 N N . VAL A 1 246 ? 25.226 6.202 -27.962 1.00 75.88 246 VAL A N 1
ATOM 2003 C CA . VAL A 1 246 ? 26.534 6.860 -27.940 1.00 75.88 246 VAL A CA 1
ATOM 2004 C C . VAL A 1 246 ? 26.565 7.929 -26.860 1.00 75.88 246 VAL A C 1
ATOM 2006 O O . VAL A 1 246 ? 25.534 8.495 -26.503 1.00 75.88 246 VAL A O 1
ATOM 2009 N N . GLU A 1 247 ? 27.756 8.201 -26.350 1.00 78.06 247 GLU A N 1
ATOM 2010 C CA . GLU A 1 247 ? 28.016 9.259 -25.380 1.00 78.06 247 GLU A CA 1
ATOM 2011 C C . GLU A 1 247 ? 28.928 10.293 -26.037 1.00 78.06 247 GLU A C 1
ATOM 2013 O O . GLU A 1 247 ? 29.984 9.955 -26.576 1.00 78.06 247 GLU A O 1
ATOM 2018 N N . ILE A 1 248 ? 28.492 11.548 -26.036 1.00 73.88 248 ILE A N 1
ATOM 2019 C CA . ILE A 1 248 ? 29.203 12.665 -26.650 1.00 73.88 248 ILE A CA 1
ATOM 2020 C C . ILE A 1 248 ? 29.839 13.477 -25.526 1.00 73.88 248 ILE A C 1
ATOM 2022 O O . ILE A 1 248 ? 29.147 14.071 -24.700 1.00 73.88 248 ILE A O 1
ATOM 2026 N N . TYR A 1 249 ? 31.168 13.492 -25.509 1.00 75.81 249 TYR A N 1
ATOM 2027 C CA . TYR A 1 249 ? 31.965 14.145 -24.478 1.00 75.81 249 TYR A CA 1
ATOM 2028 C C . TYR A 1 249 ? 32.404 15.541 -24.921 1.00 75.81 249 TYR A C 1
ATOM 2030 O O . TYR A 1 249 ? 32.859 15.737 -26.053 1.00 75.81 249 TYR A O 1
ATOM 2038 N N . ASN A 1 250 ? 32.341 16.509 -24.007 1.00 72.81 250 ASN A N 1
ATOM 2039 C CA . ASN A 1 250 ? 32.901 17.832 -24.242 1.00 72.81 250 ASN A CA 1
ATOM 2040 C C . ASN A 1 250 ? 34.422 17.803 -24.041 1.00 72.81 250 ASN A C 1
ATOM 2042 O O . ASN A 1 250 ? 34.921 17.773 -22.918 1.00 72.81 250 ASN A O 1
ATOM 2046 N N . LYS A 1 251 ? 35.182 17.873 -25.139 1.00 71.75 251 LYS A N 1
ATOM 2047 C CA . LYS A 1 251 ? 36.655 17.862 -25.090 1.00 71.75 251 LYS A CA 1
ATOM 2048 C C . LYS A 1 251 ? 37.245 19.002 -24.243 1.00 71.75 251 LYS A C 1
ATOM 2050 O O . LYS A 1 251 ? 38.355 18.862 -23.743 1.00 71.75 251 LYS A O 1
ATOM 2055 N N . LYS A 1 252 ? 36.537 20.129 -24.096 1.00 75.81 252 LYS A N 1
ATOM 2056 C CA . LYS A 1 252 ? 37.003 21.289 -23.316 1.00 75.81 252 LYS A CA 1
ATOM 2057 C C . LYS A 1 252 ? 36.724 21.158 -21.819 1.00 75.81 252 LYS A C 1
ATOM 2059 O O . LYS A 1 252 ? 37.389 21.824 -21.035 1.00 75.81 252 LYS A O 1
ATOM 2064 N N . ASN A 1 253 ? 35.754 20.333 -21.431 1.00 75.62 253 ASN A N 1
ATOM 2065 C CA . ASN A 1 253 ? 35.359 20.143 -20.043 1.00 75.62 253 ASN A CA 1
ATOM 2066 C C . ASN A 1 253 ? 35.044 18.667 -19.788 1.00 75.62 253 ASN A C 1
ATOM 2068 O O . ASN A 1 253 ? 33.911 18.218 -19.930 1.00 75.62 253 ASN A O 1
ATOM 2072 N N . THR A 1 254 ? 36.063 17.910 -19.395 1.00 72.62 254 THR A N 1
ATOM 2073 C CA . THR A 1 254 ? 35.949 16.467 -19.142 1.00 72.62 254 THR A CA 1
ATOM 2074 C C . THR A 1 254 ? 35.152 16.123 -17.882 1.00 72.62 254 THR A C 1
ATOM 2076 O O . THR A 1 254 ? 34.873 14.951 -17.654 1.00 72.62 254 THR A O 1
ATOM 2079 N N . SER A 1 255 ? 34.812 17.120 -17.059 1.00 75.81 255 SER A N 1
ATOM 2080 C CA . SER A 1 255 ? 34.005 16.952 -15.843 1.00 75.81 255 SER A CA 1
ATOM 2081 C C . SER A 1 255 ? 32.501 17.106 -16.095 1.00 75.81 255 SER A C 1
ATOM 2083 O O . SER A 1 255 ? 31.707 16.868 -15.189 1.00 75.81 255 SER A O 1
ATOM 2085 N N . GLU A 1 256 ? 32.100 17.533 -17.295 1.00 76.44 256 GLU A N 1
ATOM 2086 C CA . GLU A 1 256 ? 30.698 17.645 -17.701 1.00 76.44 256 GLU A CA 1
ATOM 2087 C C . GLU A 1 256 ? 30.108 16.257 -18.003 1.00 76.44 256 GLU A C 1
ATOM 2089 O O . GLU A 1 256 ? 30.785 15.403 -18.583 1.00 76.44 256 GLU A O 1
ATOM 2094 N N . GLU A 1 257 ? 28.850 16.014 -17.613 1.00 74.56 257 GLU A N 1
ATOM 2095 C CA . GLU A 1 257 ? 28.186 14.749 -17.945 1.00 74.56 257 GLU A CA 1
ATOM 2096 C C . GLU A 1 257 ? 28.049 14.602 -19.471 1.00 74.56 257 GLU A C 1
ATOM 2098 O O . GLU A 1 257 ? 27.625 15.543 -20.148 1.00 74.56 257 GLU A O 1
ATOM 2103 N N . PRO A 1 258 ? 28.390 13.431 -20.040 1.00 74.38 258 PRO A N 1
ATOM 2104 C CA . PRO A 1 258 ? 28.309 13.232 -21.476 1.00 74.38 258 PRO A CA 1
ATOM 2105 C C . PRO A 1 258 ? 26.860 13.268 -21.960 1.00 74.38 258 PRO A C 1
ATOM 2107 O O . PRO A 1 258 ? 25.949 12.707 -21.344 1.00 74.38 258 PRO A O 1
ATOM 2110 N N . ILE A 1 259 ? 26.656 13.869 -23.129 1.00 76.12 259 ILE A N 1
ATOM 2111 C CA . ILE A 1 259 ? 25.345 13.916 -23.772 1.00 76.12 259 ILE A CA 1
ATOM 2112 C C . ILE A 1 259 ? 25.064 12.544 -24.385 1.00 76.12 259 ILE A C 1
ATOM 2114 O O . ILE A 1 259 ? 25.841 12.045 -25.201 1.00 76.12 259 ILE A O 1
ATOM 2118 N N . GLN A 1 260 ? 23.941 11.930 -24.016 1.00 76.25 260 GLN A N 1
ATOM 2119 C CA . GLN A 1 260 ? 23.520 10.654 -24.593 1.00 76.25 260 GLN A CA 1
ATOM 2120 C C . GLN A 1 260 ? 22.828 10.877 -25.940 1.00 76.25 260 GLN A C 1
ATOM 2122 O O . GLN A 1 260 ? 21.892 11.667 -26.054 1.00 76.25 260 GLN A O 1
ATOM 2127 N N . GLY A 1 261 ? 23.275 10.144 -26.955 1.00 73.50 261 GLY A N 1
ATOM 2128 C CA . GLY A 1 261 ? 22.709 10.145 -28.297 1.00 73.50 261 GLY A CA 1
ATOM 2129 C C . GLY A 1 261 ? 22.309 8.746 -28.751 1.00 73.50 261 GLY A C 1
ATOM 2130 O O . GLY A 1 261 ? 22.756 7.731 -28.211 1.00 73.50 261 GLY A O 1
ATOM 2131 N N . VAL A 1 262 ? 21.474 8.697 -29.785 1.00 77.75 262 VAL A N 1
ATOM 2132 C CA . VAL A 1 262 ? 21.130 7.465 -30.498 1.00 77.75 262 VAL A CA 1
ATOM 2133 C C . VAL A 1 262 ? 21.430 7.671 -31.968 1.00 77.75 262 VAL A C 1
ATOM 2135 O O . VAL A 1 262 ? 21.033 8.676 -32.555 1.00 77.75 262 VAL A O 1
ATOM 2138 N N . ILE A 1 263 ? 22.123 6.708 -32.564 1.00 78.06 263 ILE A N 1
ATOM 2139 C CA . ILE A 1 263 ? 22.428 6.740 -33.989 1.00 78.06 263 ILE A CA 1
ATOM 2140 C C . ILE A 1 263 ? 21.143 6.507 -34.782 1.00 78.06 263 ILE A C 1
ATOM 2142 O O . ILE A 1 263 ? 20.568 5.421 -34.735 1.00 78.06 263 ILE A O 1
ATOM 2146 N N . ASP A 1 264 ? 20.694 7.527 -35.512 1.00 70.62 264 ASP A N 1
ATOM 2147 C CA . ASP A 1 264 ? 19.571 7.406 -36.449 1.00 70.62 264 ASP A CA 1
ATOM 2148 C C . ASP A 1 264 ? 20.035 6.736 -37.750 1.00 70.62 264 ASP A C 1
ATOM 2150 O O . ASP A 1 264 ? 19.482 5.721 -38.173 1.00 70.62 264 ASP A O 1
ATOM 2154 N N . PHE A 1 265 ? 21.122 7.252 -38.331 1.00 69.06 265 PHE A N 1
ATOM 2155 C CA . PHE A 1 265 ? 21.768 6.713 -39.525 1.00 69.06 265 PHE A CA 1
ATOM 2156 C C . PHE A 1 265 ? 23.283 6.891 -39.443 1.00 69.06 265 PHE A C 1
ATOM 2158 O O . PHE A 1 265 ? 23.777 7.814 -38.793 1.00 69.06 265 PHE A O 1
ATOM 2165 N N . SER A 1 266 ? 24.013 6.022 -40.132 1.00 69.12 266 SER A N 1
ATOM 2166 C CA . SER A 1 266 ? 25.461 6.095 -40.279 1.00 69.12 266 SER A CA 1
ATOM 2167 C C . SER A 1 266 ? 25.836 5.808 -41.730 1.00 69.12 266 SER A C 1
ATOM 2169 O O . SER A 1 266 ? 25.256 4.936 -42.376 1.00 69.12 266 SER A O 1
ATOM 2171 N N . TYR A 1 267 ? 26.785 6.582 -42.252 1.00 67.06 267 TYR A N 1
ATOM 2172 C CA . TYR A 1 267 ? 27.225 6.518 -43.643 1.00 67.06 267 TYR A CA 1
ATOM 2173 C C . TYR A 1 267 ? 28.751 6.525 -43.683 1.00 67.06 267 TYR A C 1
ATOM 2175 O O . TYR A 1 267 ? 29.389 7.176 -42.853 1.00 67.06 267 TYR A O 1
ATOM 2183 N N . LEU A 1 268 ? 29.329 5.812 -44.649 1.00 65.62 268 LEU A N 1
ATOM 2184 C CA . LEU A 1 268 ? 30.754 5.892 -44.948 1.00 65.62 268 LEU A CA 1
ATOM 2185 C C . LEU A 1 268 ? 30.953 6.902 -46.078 1.00 65.62 268 LEU A C 1
ATOM 2187 O O . LEU A 1 268 ? 30.413 6.727 -47.168 1.00 65.62 268 LEU A O 1
ATOM 2191 N N . ILE A 1 269 ? 31.731 7.948 -45.812 1.00 61.03 269 ILE A N 1
ATOM 2192 C CA . ILE A 1 269 ? 32.188 8.871 -46.850 1.00 61.03 269 ILE A CA 1
ATOM 2193 C C . ILE A 1 269 ? 33.462 8.259 -47.431 1.00 61.03 269 ILE A C 1
ATOM 2195 O O . ILE A 1 269 ? 34.466 8.156 -46.727 1.00 61.03 269 ILE A O 1
ATOM 2199 N N . VAL A 1 270 ? 33.401 7.799 -48.679 1.00 58.16 270 VAL A N 1
ATOM 2200 C CA . VAL A 1 270 ? 34.545 7.205 -49.381 1.00 58.16 270 VAL A CA 1
ATOM 2201 C C . VAL A 1 270 ? 35.082 8.230 -50.373 1.00 58.16 270 VAL A C 1
ATOM 2203 O O . VAL A 1 270 ? 34.309 8.812 -51.134 1.00 58.16 270 VAL A O 1
ATOM 2206 N N . GLU A 1 271 ? 36.393 8.467 -50.353 1.00 53.72 271 GLU A N 1
ATOM 2207 C CA . GLU A 1 271 ? 37.061 9.227 -51.414 1.00 53.72 271 GLU A CA 1
ATOM 2208 C C . GLU A 1 271 ? 37.051 8.423 -52.726 1.00 53.72 271 GLU A C 1
ATOM 2210 O O . GLU A 1 271 ? 36.863 7.209 -52.712 1.00 53.72 271 GLU A O 1
ATOM 2215 N N . ASN A 1 272 ? 37.202 9.095 -53.871 1.00 57.12 272 ASN A N 1
ATOM 2216 C CA . ASN A 1 272 ? 37.088 8.479 -55.199 1.00 57.12 272 ASN A CA 1
ATOM 2217 C C . ASN A 1 272 ? 37.868 7.152 -55.292 1.00 57.12 272 ASN A C 1
ATOM 2219 O O . ASN A 1 272 ? 39.091 7.142 -55.168 1.00 57.12 272 ASN A O 1
ATOM 2223 N N . ILE A 1 273 ? 37.159 6.044 -55.529 1.00 55.56 273 ILE A N 1
ATOM 2224 C CA . ILE A 1 273 ? 37.792 4.757 -55.832 1.00 55.56 273 ILE A CA 1
ATOM 2225 C C . ILE A 1 273 ? 37.982 4.679 -57.345 1.00 55.56 273 ILE A C 1
ATOM 2227 O O . ILE A 1 273 ? 37.000 4.683 -58.094 1.00 55.56 273 ILE A O 1
ATOM 2231 N N . ASP A 1 274 ? 39.239 4.560 -57.763 1.00 57.41 274 ASP A N 1
ATOM 2232 C CA . ASP A 1 274 ? 39.632 4.233 -59.130 1.00 57.41 274 ASP A CA 1
ATOM 2233 C C . ASP A 1 274 ? 40.173 2.796 -59.158 1.00 57.41 274 ASP A C 1
ATOM 2235 O O . ASP A 1 274 ? 41.077 2.449 -58.394 1.00 57.41 274 ASP A O 1
ATOM 2239 N N . TYR A 1 275 ? 39.615 1.949 -60.025 1.00 54.00 275 TYR A N 1
ATOM 2240 C CA . TYR A 1 275 ? 40.069 0.575 -60.235 1.00 54.00 275 TYR A CA 1
ATOM 2241 C C . TYR A 1 275 ? 40.488 0.368 -61.688 1.00 54.00 275 TYR A C 1
ATOM 2243 O O . TYR A 1 275 ? 39.742 0.697 -62.613 1.00 54.00 275 TYR A O 1
ATOM 2251 N N . LYS A 1 276 ? 41.672 -0.221 -61.885 1.00 55.09 276 LYS A N 1
ATOM 2252 C CA . LYS A 1 276 ? 42.205 -0.573 -63.201 1.00 55.09 276 LYS A CA 1
ATOM 2253 C C . LYS A 1 276 ? 42.793 -1.978 -63.175 1.00 55.09 276 LYS A C 1
ATOM 2255 O O . LYS A 1 276 ? 43.736 -2.234 -62.432 1.00 55.09 276 LYS A O 1
ATOM 2260 N N . GLU A 1 277 ? 42.299 -2.834 -64.059 1.00 50.69 277 GLU A N 1
ATOM 2261 C CA . GLU A 1 277 ? 42.872 -4.149 -64.336 1.00 50.69 277 GLU A CA 1
ATOM 2262 C C . GLU A 1 277 ? 43.214 -4.272 -65.824 1.00 50.69 277 GLU A C 1
ATOM 2264 O O . GLU A 1 277 ? 42.513 -3.745 -66.695 1.00 50.69 277 GLU A O 1
ATOM 2269 N N . VAL A 1 278 ? 44.334 -4.940 -66.109 1.00 60.47 278 VAL A N 1
ATOM 2270 C CA . VAL A 1 278 ? 44.802 -5.229 -67.466 1.00 60.47 278 VAL A CA 1
ATOM 2271 C C . VAL A 1 278 ? 45.027 -6.725 -67.575 1.00 60.47 278 VAL A C 1
ATOM 2273 O O . VAL A 1 278 ? 45.876 -7.274 -66.875 1.00 60.47 278 VAL A O 1
ATOM 2276 N N . THR A 1 279 ? 44.298 -7.373 -68.474 1.00 54.38 279 THR A N 1
ATOM 2277 C CA . THR A 1 279 ? 44.480 -8.792 -68.785 1.00 54.38 279 THR A CA 1
ATOM 2278 C C . THR A 1 279 ? 44.979 -8.939 -70.213 1.00 54.38 279 THR A C 1
ATOM 2280 O O . THR A 1 279 ? 44.397 -8.410 -71.159 1.00 54.38 279 THR A O 1
ATOM 2283 N N . ASN A 1 280 ? 46.091 -9.657 -70.359 1.00 58.59 280 ASN A N 1
ATOM 2284 C CA . ASN A 1 280 ? 46.694 -9.980 -71.645 1.00 58.59 280 ASN A CA 1
ATOM 2285 C C . ASN A 1 280 ? 46.491 -11.464 -71.913 1.00 58.59 280 ASN A C 1
ATOM 2287 O O . ASN A 1 280 ? 46.952 -12.297 -71.133 1.00 58.59 280 ASN A O 1
ATOM 2291 N N . ILE A 1 281 ? 45.827 -11.785 -73.017 1.00 57.44 281 ILE A N 1
ATOM 2292 C CA . ILE A 1 281 ? 45.666 -13.156 -73.487 1.00 57.44 281 ILE A CA 1
ATOM 2293 C C . ILE A 1 281 ? 46.398 -13.258 -7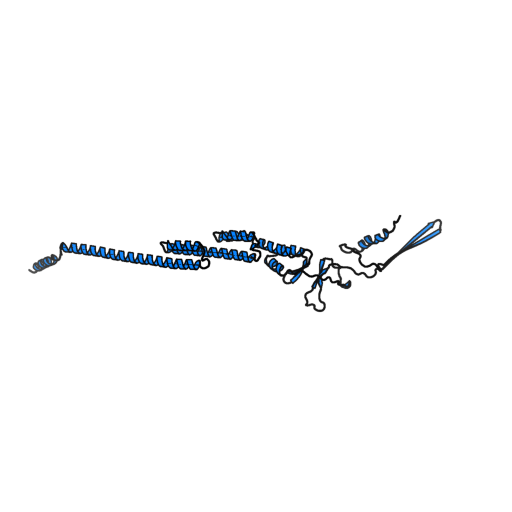4.821 1.00 57.44 281 ILE A C 1
ATOM 2295 O O . ILE A 1 281 ? 46.095 -12.519 -75.759 1.00 57.44 281 ILE A O 1
ATOM 2299 N N . SER A 1 282 ? 47.379 -14.152 -74.898 1.00 52.56 282 SER A N 1
ATOM 2300 C CA . SER A 1 282 ? 48.057 -14.496 -76.144 1.00 52.56 282 SER A CA 1
ATOM 2301 C C . SER A 1 282 ? 47.566 -15.855 -76.629 1.00 52.56 282 SER A C 1
ATOM 2303 O O . SER A 1 282 ? 47.583 -16.844 -75.896 1.00 52.56 282 SER A O 1
ATOM 2305 N N . HIS A 1 283 ? 47.121 -15.907 -77.879 1.00 50.38 283 HIS A N 1
ATOM 2306 C CA . HIS A 1 283 ? 46.806 -17.148 -78.570 1.00 50.38 283 HIS A CA 1
ATOM 2307 C C . HIS A 1 283 ? 47.854 -17.378 -79.652 1.00 50.38 283 HIS A C 1
ATOM 2309 O O . HIS A 1 283 ? 48.110 -16.502 -80.476 1.00 50.38 283 HIS A O 1
ATOM 2315 N N . ILE A 1 284 ? 48.473 -18.553 -79.629 1.00 61.03 284 ILE A N 1
ATOM 2316 C CA . ILE A 1 284 ? 49.429 -18.983 -80.645 1.00 61.03 284 ILE A CA 1
ATOM 2317 C C . ILE A 1 284 ? 48.709 -20.020 -81.502 1.00 61.03 284 ILE A C 1
ATOM 2319 O O . ILE A 1 284 ? 48.284 -21.054 -80.987 1.00 61.03 284 ILE A O 1
ATOM 2323 N N . LEU A 1 285 ? 48.543 -19.722 -82.786 1.00 55.56 285 LEU A N 1
ATOM 2324 C CA . LEU A 1 285 ? 48.029 -20.649 -83.789 1.00 55.56 285 LEU A CA 1
ATOM 2325 C C . LEU A 1 285 ? 49.205 -21.100 -84.654 1.00 55.56 285 LEU A C 1
ATOM 2327 O O . LEU A 1 285 ? 49.970 -20.266 -85.139 1.00 55.56 285 LEU A O 1
ATOM 2331 N N . GLN A 1 286 ? 49.367 -22.411 -84.806 1.00 57.25 286 GLN A N 1
ATOM 2332 C CA . GLN A 1 286 ? 50.453 -23.011 -85.572 1.00 57.25 286 GLN A CA 1
ATOM 2333 C C . GLN A 1 286 ? 49.858 -23.975 -86.600 1.00 57.25 286 GLN A C 1
ATOM 2335 O O . GLN A 1 286 ? 49.275 -24.987 -86.217 1.00 57.25 286 GLN A O 1
ATOM 2340 N N . GLU A 1 287 ? 50.014 -23.661 -87.885 1.00 48.28 287 GLU A N 1
ATOM 2341 C CA . GLU A 1 287 ? 49.624 -24.520 -89.012 1.00 48.28 287 GLU A CA 1
ATOM 2342 C C . GLU A 1 287 ? 50.778 -24.574 -90.020 1.00 48.28 287 GLU A C 1
ATOM 2344 O O . GLU A 1 287 ? 51.367 -23.546 -90.341 1.00 48.28 287 GLU A O 1
ATOM 2349 N N . ASP A 1 288 ? 51.141 -25.788 -90.454 1.00 53.66 288 ASP A N 1
ATOM 2350 C CA . ASP A 1 288 ? 52.133 -26.088 -91.501 1.00 53.66 288 ASP A CA 1
ATOM 2351 C C . ASP A 1 288 ? 53.354 -25.150 -91.537 1.00 53.66 288 ASP A C 1
ATOM 2353 O O . ASP A 1 288 ? 53.691 -24.554 -92.555 1.00 53.66 288 ASP A O 1
ATOM 2357 N N . SER A 1 289 ? 54.057 -25.079 -90.399 1.00 60.81 289 SER A N 1
ATOM 2358 C CA . SER A 1 289 ? 55.293 -24.314 -90.132 1.00 60.81 289 SER A CA 1
ATOM 2359 C C . SER A 1 289 ? 55.176 -22.793 -89.973 1.00 60.81 289 SER A C 1
ATOM 2361 O O . SER A 1 289 ? 56.143 -22.183 -89.511 1.00 60.81 289 SER A O 1
ATOM 2363 N N . ASP A 1 290 ? 53.998 -22.207 -90.187 1.00 47.88 290 ASP A N 1
ATOM 2364 C CA . ASP A 1 290 ? 53.737 -20.800 -89.884 1.00 47.88 290 ASP A CA 1
ATOM 2365 C C . ASP A 1 290 ? 53.150 -20.634 -88.474 1.00 47.88 290 ASP A C 1
ATOM 2367 O O . ASP A 1 290 ? 52.208 -21.316 -88.060 1.00 47.88 290 ASP A O 1
ATOM 2371 N N . ILE A 1 291 ? 53.731 -19.709 -87.703 1.00 61.91 291 ILE A N 1
ATOM 2372 C CA . ILE A 1 291 ? 53.265 -19.347 -86.360 1.00 61.91 291 ILE A CA 1
ATOM 2373 C C . ILE A 1 291 ? 52.604 -17.976 -86.437 1.00 61.91 291 ILE A C 1
ATOM 2375 O O . ILE A 1 291 ? 53.259 -16.973 -86.716 1.00 61.91 291 ILE A O 1
ATOM 2379 N N . SER A 1 292 ? 51.316 -17.924 -86.114 1.00 50.72 292 SER A N 1
ATOM 2380 C CA . SER A 1 292 ? 50.565 -16.680 -85.962 1.00 50.72 292 SER A CA 1
ATOM 2381 C C . SER A 1 292 ? 50.267 -16.431 -84.486 1.00 50.72 292 SER A C 1
ATOM 2383 O O . SER A 1 292 ? 49.649 -17.257 -83.814 1.00 50.72 292 SER A O 1
ATOM 2385 N N . ILE A 1 293 ? 50.706 -15.282 -83.965 1.00 56.97 293 ILE A N 1
ATOM 2386 C CA . ILE A 1 293 ? 50.450 -14.868 -82.579 1.00 56.97 293 ILE A CA 1
ATOM 2387 C C . ILE A 1 293 ? 49.366 -13.793 -82.586 1.00 56.97 293 ILE A C 1
ATOM 2389 O O . ILE A 1 293 ? 49.564 -12.707 -83.131 1.00 56.97 293 ILE A O 1
ATOM 2393 N N . LEU A 1 294 ? 48.237 -14.080 -81.942 1.00 51.78 294 LEU A N 1
ATOM 2394 C CA . LEU A 1 294 ? 47.166 -13.123 -81.705 1.00 51.78 294 LEU A CA 1
ATOM 2395 C C . LEU A 1 294 ? 47.194 -12.696 -80.235 1.00 51.78 294 LEU A C 1
ATOM 2397 O O . LEU A 1 294 ? 46.855 -13.472 -79.343 1.00 51.78 294 LEU A O 1
ATOM 2401 N N . ASN A 1 295 ? 47.583 -11.448 -79.981 1.00 53.69 295 ASN A N 1
ATOM 2402 C CA . ASN A 1 295 ? 47.551 -10.864 -78.643 1.00 53.69 295 ASN A CA 1
ATOM 2403 C C . ASN A 1 295 ? 46.289 -10.025 -78.485 1.00 53.69 295 ASN A C 1
ATOM 2405 O O . ASN A 1 295 ? 46.081 -9.067 -79.228 1.00 53.69 295 ASN A O 1
ATOM 2409 N N . THR A 1 296 ? 45.472 -10.363 -77.493 1.00 49.53 296 THR A N 1
ATOM 2410 C CA . THR A 1 296 ? 44.314 -9.560 -77.108 1.00 49.53 296 THR A CA 1
ATOM 2411 C C . THR A 1 296 ? 44.549 -9.009 -75.712 1.00 49.53 296 THR A C 1
ATOM 2413 O O . THR A 1 296 ? 44.672 -9.759 -74.744 1.00 49.53 296 THR A O 1
ATOM 2416 N N . THR A 1 297 ? 44.616 -7.685 -75.606 1.00 54.09 297 THR A N 1
ATOM 2417 C CA . THR A 1 297 ? 44.635 -6.992 -74.318 1.00 54.09 297 THR A CA 1
ATOM 2418 C C . THR A 1 297 ? 43.242 -6.469 -74.027 1.00 54.09 297 THR A C 1
ATOM 2420 O O . THR A 1 297 ? 42.686 -5.714 -74.825 1.00 54.09 297 THR A O 1
ATOM 2423 N N . SER A 1 298 ? 42.690 -6.842 -72.876 1.00 48.72 298 SER A N 1
ATOM 2424 C CA . SER A 1 298 ? 41.448 -6.262 -72.380 1.00 48.72 298 SER A CA 1
ATOM 2425 C C . SER A 1 298 ? 41.735 -5.337 -71.198 1.00 48.72 298 SER A C 1
ATOM 2427 O O . SER A 1 298 ? 42.589 -5.615 -70.350 1.00 48.72 298 SER A O 1
ATOM 2429 N N . TYR A 1 299 ? 41.049 -4.195 -71.183 1.00 49.16 299 TYR A N 1
ATOM 2430 C CA . TYR A 1 299 ? 41.177 -3.176 -70.151 1.00 49.16 299 TYR A CA 1
ATOM 2431 C C . TYR A 1 299 ? 39.841 -3.036 -69.436 1.00 49.16 299 TYR A C 1
ATOM 2433 O O . TYR A 1 299 ? 38.837 -2.708 -70.068 1.00 49.16 299 TYR A O 1
ATOM 2441 N N . ILE A 1 300 ? 39.841 -3.217 -68.118 1.00 49.84 300 ILE A N 1
ATOM 2442 C CA . ILE A 1 300 ? 38.703 -2.860 -67.275 1.00 49.84 300 ILE A CA 1
ATOM 2443 C C . ILE A 1 300 ? 39.139 -1.664 -66.439 1.00 49.84 300 ILE A C 1
ATOM 2445 O O . ILE A 1 300 ? 40.043 -1.759 -65.611 1.00 49.84 300 ILE A O 1
ATOM 2449 N N . ASN A 1 301 ? 38.519 -0.516 -66.698 1.00 48.00 301 ASN A N 1
ATOM 2450 C CA . ASN A 1 301 ? 38.721 0.702 -65.928 1.00 48.00 301 ASN A CA 1
ATOM 2451 C C . ASN A 1 301 ? 37.357 1.194 -65.457 1.00 48.00 301 ASN A C 1
ATOM 2453 O O . ASN A 1 301 ? 36.489 1.472 -66.287 1.00 48.00 301 ASN A O 1
ATOM 2457 N N . TYR A 1 302 ? 37.166 1.306 -64.147 1.00 48.97 302 TYR A N 1
ATOM 2458 C CA . TYR A 1 302 ? 35.994 1.977 -63.605 1.00 48.97 302 TYR A CA 1
ATOM 2459 C C . TYR A 1 302 ? 36.395 2.928 -62.485 1.00 48.97 302 TYR A C 1
ATOM 2461 O O . TYR A 1 302 ? 37.283 2.663 -61.676 1.00 48.97 302 TYR A O 1
ATOM 2469 N N . SER A 1 303 ? 35.708 4.062 -62.465 1.00 52.00 303 SER A N 1
ATOM 2470 C CA . SER A 1 303 ? 35.891 5.131 -61.498 1.00 52.00 303 SER A CA 1
ATOM 2471 C C . SER A 1 303 ? 34.545 5.390 -60.842 1.00 52.00 303 SER A C 1
ATOM 2473 O O . SER A 1 303 ? 33.545 5.571 -61.537 1.00 52.00 303 SER A O 1
ATOM 2475 N N . LEU A 1 304 ? 34.499 5.417 -59.509 1.00 54.19 304 LEU A N 1
ATOM 2476 C CA . LEU A 1 304 ? 33.295 5.814 -58.765 1.00 54.19 304 LEU A CA 1
ATOM 2477 C C . LEU A 1 304 ? 33.172 7.348 -58.636 1.00 54.19 304 LEU A C 1
ATOM 2479 O O . LEU A 1 304 ? 32.403 7.858 -57.820 1.00 54.19 304 LEU A O 1
ATOM 2483 N N . LYS A 1 305 ? 33.928 8.099 -59.445 1.00 48.59 305 LYS A N 1
ATOM 2484 C CA . LYS A 1 305 ? 33.966 9.561 -59.460 1.00 48.59 305 LYS A CA 1
ATOM 2485 C C . LYS A 1 305 ? 32.626 10.137 -59.924 1.00 48.59 305 LYS A C 1
ATOM 2487 O O . LYS A 1 305 ? 32.160 9.858 -61.023 1.00 48.59 305 LYS A O 1
ATOM 2492 N N . GLY A 1 306 ? 32.016 10.970 -59.082 1.00 46.19 306 GLY A N 1
ATOM 2493 C CA . GLY A 1 306 ? 30.755 11.652 -59.394 1.00 46.19 306 GLY A CA 1
ATOM 2494 C C . GLY A 1 306 ? 29.486 10.834 -59.139 1.00 46.19 306 GLY A C 1
ATOM 2495 O O . GLY A 1 306 ? 28.397 11.332 -59.415 1.00 46.19 306 GLY A O 1
ATOM 2496 N N . ILE A 1 307 ? 29.587 9.625 -58.574 1.00 45.62 307 ILE A N 1
ATOM 2497 C CA . ILE A 1 307 ? 28.411 8.926 -58.049 1.00 45.62 307 ILE A CA 1
ATOM 2498 C C . ILE A 1 307 ? 28.042 9.605 -56.721 1.00 45.62 307 ILE A C 1
ATOM 2500 O O . ILE A 1 307 ? 28.860 9.583 -55.798 1.00 45.62 307 ILE A O 1
ATOM 2504 N N . PRO A 1 308 ? 26.854 10.230 -56.581 1.00 41.00 308 PRO A N 1
ATOM 2505 C CA . PRO A 1 308 ? 26.413 10.736 -55.288 1.00 41.00 308 PRO A CA 1
ATOM 2506 C C . PRO A 1 308 ? 26.393 9.555 -54.318 1.00 41.00 308 PRO A C 1
ATOM 2508 O O . PRO A 1 308 ? 25.682 8.575 -54.537 1.00 41.00 308 PRO A O 1
ATOM 2511 N N . ALA A 1 309 ? 27.243 9.618 -53.295 1.00 39.56 309 ALA A N 1
ATOM 2512 C CA . ALA A 1 309 ? 27.480 8.543 -52.347 1.00 39.56 309 ALA A CA 1
ATOM 2513 C C . ALA A 1 309 ? 26.218 8.233 -51.526 1.00 39.56 309 ALA A C 1
ATOM 2515 O O . ALA A 1 309 ? 26.074 8.681 -50.395 1.00 39.56 309 ALA A O 1
ATOM 2516 N N . VAL A 1 310 ? 25.298 7.454 -52.094 1.00 36.12 310 VAL A N 1
ATOM 2517 C CA . VAL A 1 310 ? 24.243 6.742 -51.370 1.00 36.12 310 VAL A CA 1
ATOM 2518 C C . VAL A 1 310 ? 24.039 5.381 -52.036 1.00 36.12 310 VAL A C 1
ATOM 2520 O O . VAL A 1 310 ? 23.014 5.092 -52.648 1.00 36.12 310 VAL A O 1
ATOM 2523 N N . LEU A 1 311 ? 25.036 4.505 -51.911 1.00 35.91 311 LEU A N 1
ATOM 2524 C CA . LEU A 1 311 ? 24.785 3.072 -52.027 1.00 35.91 311 LEU A CA 1
ATOM 2525 C C . LEU A 1 311 ? 24.083 2.641 -50.735 1.00 35.91 311 LEU A C 1
ATOM 2527 O O . LEU A 1 311 ? 24.727 2.399 -49.715 1.00 35.91 311 LEU A O 1
ATOM 2531 N N . TYR A 1 312 ? 22.749 2.586 -50.756 1.00 30.72 312 TYR A N 1
ATOM 2532 C CA . TYR A 1 312 ? 21.982 1.876 -49.734 1.00 30.72 312 TYR A CA 1
ATOM 2533 C C . TYR A 1 312 ? 22.386 0.396 -49.770 1.00 30.72 312 TYR A C 1
ATOM 2535 O O . TYR A 1 312 ? 21.832 -0.392 -50.529 1.00 30.72 312 TYR A O 1
ATOM 2543 N N . ALA A 1 313 ? 23.353 0.006 -48.945 1.00 31.58 313 ALA A N 1
ATOM 2544 C CA . ALA A 1 313 ? 23.658 -1.390 -48.672 1.00 31.58 313 ALA A CA 1
ATOM 2545 C C . ALA A 1 313 ? 23.300 -1.681 -47.214 1.00 31.58 313 ALA A C 1
ATOM 2547 O O . ALA A 1 313 ? 24.093 -1.514 -46.291 1.00 31.58 313 ALA A O 1
ATOM 2548 N N . THR A 1 314 ? 22.055 -2.098 -47.001 1.00 30.17 314 THR A N 1
ATOM 2549 C CA . THR A 1 314 ? 21.670 -2.805 -45.780 1.00 30.17 314 THR A CA 1
ATOM 2550 C C . THR A 1 314 ? 22.103 -4.261 -45.939 1.00 30.17 314 THR A C 1
ATOM 2552 O O . THR A 1 314 ? 21.474 -4.992 -46.695 1.00 30.17 314 THR A O 1
ATOM 2555 N N . ALA A 1 315 ? 23.166 -4.698 -45.259 1.00 27.33 315 ALA A N 1
ATOM 2556 C CA . ALA A 1 315 ? 23.398 -6.118 -44.980 1.00 27.33 315 ALA A CA 1
ATOM 2557 C C . ALA A 1 315 ? 24.379 -6.309 -43.813 1.00 27.33 315 ALA A C 1
ATOM 2559 O O . ALA A 1 315 ? 25.406 -5.643 -43.717 1.00 27.33 315 ALA A O 1
ATOM 2560 N N . ALA A 1 316 ? 24.008 -7.220 -42.916 1.00 28.86 316 ALA A N 1
ATOM 2561 C CA . ALA A 1 316 ? 24.676 -7.561 -41.670 1.00 28.86 316 ALA A CA 1
ATOM 2562 C C . ALA A 1 316 ? 25.884 -8.499 -41.858 1.00 28.86 316 ALA A C 1
ATOM 2564 O O . ALA A 1 316 ? 25.907 -9.313 -42.776 1.00 28.86 316 ALA A O 1
ATOM 2565 N N . GLY A 1 317 ? 26.819 -8.463 -40.900 1.00 32.22 317 GLY A N 1
ATOM 2566 C CA . GLY A 1 317 ? 27.850 -9.494 -40.709 1.00 32.22 317 GLY A CA 1
ATOM 2567 C C . GLY A 1 317 ? 29.272 -9.059 -41.069 1.00 32.22 317 GLY A C 1
ATOM 2568 O O . GLY A 1 317 ? 29.472 -8.090 -41.792 1.00 32.22 317 GLY A O 1
ATOM 2569 N N . LYS A 1 318 ? 30.273 -9.751 -40.495 1.00 31.72 318 LYS A N 1
ATOM 2570 C CA . LYS A 1 318 ? 31.708 -9.513 -40.741 1.00 31.72 318 LYS A CA 1
ATOM 2571 C C . LYS A 1 318 ? 31.964 -9.440 -42.252 1.00 31.72 318 LYS A C 1
ATOM 2573 O O . LYS A 1 318 ? 31.627 -10.378 -42.964 1.00 31.72 318 LYS A O 1
ATOM 2578 N N . LEU A 1 319 ? 32.562 -8.337 -42.699 1.00 38.25 319 LEU A N 1
ATOM 2579 C CA . LEU A 1 319 ? 32.997 -8.128 -44.079 1.00 38.25 319 LEU A CA 1
ATOM 2580 C C . LEU A 1 319 ? 34.029 -9.206 -44.451 1.00 38.25 319 LEU A C 1
ATOM 2582 O O . LEU A 1 319 ? 35.193 -9.106 -44.069 1.00 38.25 319 LEU A O 1
ATOM 2586 N N . ASP A 1 320 ? 33.588 -10.244 -45.160 1.00 41.34 320 ASP A N 1
ATOM 2587 C CA . ASP A 1 320 ? 34.460 -11.163 -45.885 1.00 41.34 320 ASP A CA 1
ATOM 2588 C C . ASP A 1 320 ? 34.745 -10.548 -47.258 1.00 41.34 320 ASP A C 1
ATOM 2590 O O . ASP A 1 320 ? 33.869 -10.457 -48.124 1.00 41.34 320 ASP A O 1
ATOM 2594 N N . TYR A 1 321 ? 35.976 -10.069 -47.424 1.00 39.69 321 TYR A N 1
ATOM 2595 C CA . TYR A 1 321 ? 36.429 -9.386 -48.631 1.00 39.69 321 TYR A CA 1
ATOM 2596 C C . TYR A 1 321 ? 36.288 -10.276 -49.879 1.00 39.69 321 TYR A C 1
ATOM 2598 O O . TYR A 1 321 ? 35.957 -9.774 -50.953 1.00 39.69 321 TYR A O 1
ATOM 2606 N N . TYR A 1 322 ? 36.450 -11.597 -49.737 1.00 46.69 322 TYR A N 1
ATOM 2607 C CA . TYR A 1 322 ? 36.349 -12.537 -50.853 1.00 46.69 322 TYR A CA 1
ATOM 2608 C C . TYR A 1 322 ? 34.896 -12.761 -51.297 1.00 46.69 322 TYR A C 1
ATOM 2610 O O . TYR A 1 322 ? 34.637 -12.836 -52.496 1.00 46.69 322 TYR A O 1
ATOM 2618 N N . GLN A 1 323 ? 33.922 -12.753 -50.377 1.00 44.28 323 GLN A N 1
ATOM 2619 C CA . GLN A 1 323 ? 32.495 -12.858 -50.735 1.00 44.28 323 GLN A CA 1
ATOM 2620 C C . GLN A 1 323 ? 31.953 -11.607 -51.437 1.00 44.28 323 GLN A C 1
ATOM 2622 O O . GLN A 1 323 ? 31.041 -11.698 -52.262 1.00 44.28 323 GLN A O 1
ATOM 2627 N N . ILE A 1 324 ? 32.490 -10.428 -51.113 1.00 42.59 324 ILE A N 1
ATOM 2628 C CA . ILE A 1 324 ? 32.144 -9.174 -51.797 1.00 42.59 324 ILE A CA 1
ATOM 2629 C C . ILE A 1 324 ? 32.686 -9.206 -53.225 1.00 42.59 324 ILE A C 1
ATOM 2631 O O . ILE A 1 324 ? 31.941 -8.922 -54.158 1.00 42.59 324 ILE A O 1
ATOM 2635 N N . ILE A 1 325 ? 33.938 -9.628 -53.409 1.00 45.34 325 ILE A N 1
ATOM 2636 C CA . ILE A 1 325 ? 34.523 -9.820 -54.741 1.00 45.34 325 ILE A CA 1
ATOM 2637 C C . ILE A 1 325 ? 33.716 -10.851 -55.546 1.00 45.34 325 ILE A C 1
ATOM 2639 O O . ILE A 1 325 ? 33.417 -10.606 -56.707 1.00 45.34 325 ILE A O 1
ATOM 2643 N N . GLU A 1 326 ? 33.266 -11.951 -54.940 1.00 49.09 326 GLU A N 1
ATOM 2644 C CA . GLU A 1 326 ? 32.471 -12.972 -55.637 1.00 49.09 326 GLU A CA 1
ATOM 2645 C C . GLU A 1 326 ? 31.062 -12.479 -56.037 1.00 49.09 326 GLU A C 1
ATOM 2647 O O . GLU A 1 326 ? 30.583 -12.772 -57.137 1.00 49.09 326 GLU A O 1
ATOM 2652 N N . LYS A 1 327 ? 30.388 -11.702 -55.174 1.00 46.78 327 LYS A N 1
ATOM 2653 C CA . LYS A 1 327 ? 29.036 -11.173 -55.445 1.00 46.78 327 LYS A CA 1
ATOM 2654 C C . LYS A 1 327 ? 29.024 -9.955 -56.364 1.00 46.78 327 LYS A C 1
ATOM 2656 O O . LYS A 1 327 ? 28.090 -9.816 -57.151 1.00 46.78 327 LYS A O 1
ATOM 2661 N N . PHE A 1 328 ? 30.019 -9.076 -56.261 1.00 44.59 328 PHE A N 1
ATOM 2662 C CA . PHE A 1 328 ? 30.100 -7.846 -57.053 1.00 44.59 328 PHE A CA 1
ATOM 2663 C C . PHE A 1 328 ? 30.980 -7.987 -58.299 1.00 44.59 328 PHE A C 1
ATOM 2665 O O . PHE A 1 328 ? 30.704 -7.326 -59.295 1.00 44.59 328 PHE A O 1
ATOM 2672 N N . GLY A 1 329 ? 31.949 -8.906 -58.313 1.00 45.22 329 GLY A N 1
ATOM 2673 C CA . GLY A 1 329 ? 32.753 -9.224 -59.500 1.00 45.22 329 GLY A CA 1
ATOM 2674 C C . GLY A 1 329 ? 31.912 -9.747 -60.668 1.00 45.22 329 GLY A C 1
ATOM 2675 O O . GLY A 1 329 ? 32.220 -9.475 -61.823 1.00 45.22 329 GLY A O 1
ATOM 2676 N N . LYS A 1 330 ? 30.771 -10.392 -60.382 1.00 43.81 330 LYS A N 1
ATOM 2677 C CA . LYS A 1 330 ? 29.811 -10.867 -61.398 1.00 43.81 330 LYS A CA 1
ATOM 2678 C C . LYS A 1 330 ? 28.857 -9.794 -61.936 1.00 43.81 330 LYS A C 1
ATOM 2680 O O . LYS A 1 330 ? 28.111 -10.070 -62.873 1.00 43.81 330 LYS A O 1
ATOM 2685 N N . TYR A 1 331 ? 28.844 -8.572 -61.391 1.00 42.97 331 TYR A N 1
ATOM 2686 C CA . TYR A 1 331 ? 27.997 -7.503 -61.946 1.00 42.97 331 TYR A CA 1
ATOM 2687 C C . TYR A 1 331 ? 28.486 -7.020 -63.322 1.00 42.97 331 TYR A C 1
ATOM 2689 O O . TYR A 1 331 ? 27.666 -6.555 -64.112 1.00 42.97 331 TYR A O 1
ATOM 2697 N N . GLY A 1 332 ? 29.770 -7.212 -63.652 1.00 40.94 332 GLY A N 1
ATOM 2698 C CA . GLY A 1 332 ? 30.300 -6.982 -65.002 1.00 40.94 332 GLY A CA 1
ATOM 2699 C C . GLY A 1 332 ? 29.807 -7.991 -66.050 1.00 40.94 332 GLY A C 1
ATOM 2700 O O . GLY A 1 332 ? 29.722 -7.652 -67.225 1.00 40.94 332 GLY A O 1
ATOM 2701 N N . GLU A 1 333 ? 29.399 -9.199 -65.640 1.00 41.62 333 GLU A N 1
ATOM 2702 C CA . GLU A 1 333 ? 28.937 -10.255 -66.559 1.00 41.62 333 GLU A CA 1
ATOM 2703 C C . GLU A 1 333 ? 27.464 -10.107 -66.986 1.00 41.62 333 GLU A C 1
ATOM 2705 O O . GLU A 1 333 ? 27.041 -10.723 -67.961 1.00 41.62 333 GLU A O 1
ATOM 2710 N N . LYS A 1 334 ? 26.655 -9.280 -66.303 1.00 38.44 334 LYS A N 1
ATOM 2711 C CA . LYS A 1 334 ? 25.203 -9.165 -66.566 1.00 38.44 334 LYS A CA 1
ATOM 2712 C C . LYS A 1 334 ? 24.772 -8.025 -67.495 1.00 38.44 334 LYS A C 1
ATOM 2714 O O . LYS A 1 334 ? 23.575 -7.886 -67.732 1.00 38.44 334 LYS A O 1
ATOM 2719 N N . PHE A 1 335 ? 25.702 -7.256 -68.065 1.00 35.75 335 PHE A N 1
ATOM 2720 C CA . PHE A 1 335 ? 25.373 -6.171 -69.005 1.00 35.75 335 PHE A CA 1
ATOM 2721 C C . PHE A 1 335 ? 25.513 -6.517 -70.497 1.00 35.75 335 PHE A C 1
ATOM 2723 O O . PHE A 1 335 ? 25.346 -5.634 -71.330 1.00 35.75 335 PHE A O 1
ATOM 2730 N N . ASN A 1 336 ? 25.714 -7.790 -70.858 1.00 39.19 336 ASN A N 1
ATOM 2731 C CA . ASN A 1 336 ? 25.648 -8.243 -72.253 1.00 39.19 336 ASN A CA 1
ATOM 2732 C C . ASN A 1 336 ? 24.620 -9.367 -72.449 1.00 39.19 336 ASN A C 1
ATOM 2734 O O . ASN A 1 336 ? 24.951 -10.546 -72.547 1.00 39.19 336 ASN A O 1
ATOM 2738 N N . LYS A 1 337 ? 23.349 -8.968 -72.541 1.00 28.00 337 LYS A N 1
ATOM 2739 C CA . LYS A 1 337 ? 22.399 -9.549 -73.500 1.00 28.00 337 LYS A CA 1
ATOM 2740 C C . LYS A 1 337 ? 21.260 -8.560 -73.749 1.00 28.00 337 LYS A C 1
ATOM 2742 O O . LYS A 1 337 ? 20.238 -8.568 -73.069 1.00 28.00 337 LYS A O 1
ATOM 2747 N N . ILE A 1 338 ? 21.477 -7.679 -74.719 1.00 27.38 338 ILE A N 1
ATOM 2748 C CA . ILE A 1 338 ? 20.397 -7.147 -75.546 1.00 27.38 338 ILE A CA 1
ATOM 2749 C C . ILE A 1 338 ? 20.500 -7.920 -76.864 1.00 27.38 338 ILE A C 1
ATOM 2751 O O . ILE A 1 338 ? 21.565 -7.926 -77.482 1.00 27.38 338 ILE A O 1
ATOM 2755 N N . THR A 1 339 ? 19.379 -8.557 -77.229 1.00 31.75 339 THR A N 1
ATOM 2756 C CA . THR A 1 339 ? 19.118 -9.520 -78.327 1.00 31.75 339 THR A CA 1
ATOM 2757 C C . THR A 1 339 ? 19.713 -10.921 -78.199 1.00 31.75 339 THR A C 1
ATOM 2759 O O . THR A 1 339 ? 20.950 -11.087 -78.231 1.00 31.75 339 THR A O 1
#

Secondary structure (DSSP, 8-state):
--SHHHHHHHHHHHTS------HHHHHHHHHHHHHHHHHHHHHHHHHHHHHHHHHHHHHHHHHHHHHHHHHHHGGG-TT-HHHHHHHHHHHT--SHHHHHHHHHHHHHHHHHHHHHHHHHHHHHHHHGGGTTT-HHHHHHHHHHHH--SHHHHHHHHHH--HHHHHHHHHHHHHHHH--TTSEEEEEETTEEEEEEHHHHHHHHTT--HHHHHHHHHH-EEPPPPP------GGG-SSPPPTT-EEEE--TT-TTSPPEEEE-S-----PPPPEEEEEEEEEEEEEETTEEEEEEEEEEEEEE-TT--S-------S---HHHHHHHHHGGGGGG----